Protein AF-A0AAW9KMX2-F1 (afdb_monomer)

pLDDT: mean 90.13, std 9.25, range [48.06, 98.69]

Nearest PDB structures (foldseek):
  3lxq-assembly2_B  TM=7.854E-01  e=9.586E-06  Vibrio parahaemolyticus
  4uop-assembly1_A  TM=7.687E-01  e=5.415E-04  Listeria monocytogenes EGD-e
  7lj2-assembly2_B  TM=6.376E-01  e=6.739E-03  Bacteroides uniformis
  8fkw-assembly1_NI  TM=2.593E-01  e=6.492E+00  Homo sapiens

Radius of gyration: 19.22 Å; Cα contacts (8 Å, |Δi|>4): 271; chains: 1; bounding box: 56×44×53 Å

Structure (mmCIF, N/CA/C/O backbone):
data_AF-A0AAW9KMX2-F1
#
_entry.id   AF-A0AAW9KMX2-F1
#
loop_
_atom_site.group_PDB
_atom_site.id
_atom_site.type_symbol
_atom_site.label_atom_id
_atom_site.label_alt_id
_atom_site.label_comp_id
_atom_site.label_asym_id
_atom_site.label_entity_id
_atom_site.label_seq_id
_atom_site.pdbx_PDB_ins_code
_atom_site.Cartn_x
_atom_site.Cartn_y
_atom_site.Cartn_z
_atom_site.occupancy
_atom_site.B_iso_or_equiv
_atom_site.auth_seq_id
_atom_site.auth_comp_id
_atom_site.auth_asym_id
_atom_site.auth_atom_id
_atom_site.pdbx_PDB_model_num
ATOM 1 N N . LYS A 1 1 ? -24.135 17.730 24.158 1.00 48.06 1 LYS A N 1
ATOM 2 C CA . LYS A 1 1 ? -24.745 16.386 24.281 1.00 48.06 1 LYS A CA 1
ATOM 3 C C . LYS A 1 1 ? -25.271 16.042 22.901 1.00 48.06 1 LYS A C 1
ATOM 5 O O . LYS A 1 1 ? -26.083 16.810 22.402 1.00 48.06 1 LYS A O 1
ATOM 10 N N . GLU A 1 2 ? -24.703 15.031 22.249 1.00 49.59 2 GLU A N 1
ATOM 11 C CA . GLU A 1 2 ? -25.128 14.609 20.910 1.00 49.59 2 GLU A CA 1
ATOM 12 C C . GLU A 1 2 ? -26.612 14.229 20.936 1.00 49.59 2 GLU A C 1
ATOM 14 O O . GLU A 1 2 ? -27.092 13.646 21.909 1.00 49.59 2 GLU A O 1
ATOM 19 N N . ASN A 1 3 ? -27.348 14.643 19.907 1.00 51.56 3 ASN A N 1
ATOM 20 C CA . ASN A 1 3 ? -28.755 14.309 19.742 1.00 51.56 3 ASN A CA 1
ATOM 21 C C . ASN A 1 3 ? -28.853 12.783 19.515 1.00 51.56 3 ASN A C 1
ATOM 23 O O . ASN A 1 3 ? -28.236 12.309 18.558 1.00 51.56 3 ASN A O 1
ATOM 27 N N . PRO A 1 4 ? -29.575 12.008 20.350 1.00 56.31 4 PRO A N 1
ATOM 28 C CA . PRO A 1 4 ? -29.559 10.542 20.295 1.00 56.31 4 PRO A CA 1
ATOM 29 C C . PRO A 1 4 ? -29.943 9.944 18.932 1.00 56.31 4 PRO A C 1
ATOM 31 O O . PRO A 1 4 ? -29.588 8.808 18.651 1.00 56.31 4 PRO A O 1
ATOM 34 N N . GLN A 1 5 ? -30.622 10.703 18.064 1.00 59.56 5 GLN A N 1
ATOM 35 C CA . GLN A 1 5 ? -30.987 10.264 16.713 1.00 59.56 5 GLN A CA 1
ATOM 36 C C . GLN A 1 5 ? -29.811 10.138 15.723 1.00 59.56 5 GLN A C 1
ATOM 38 O O . GLN A 1 5 ? -29.997 9.527 14.679 1.00 59.56 5 GLN A O 1
ATOM 43 N N . ASN A 1 6 ? -28.614 10.655 16.033 1.00 69.75 6 ASN A N 1
ATOM 44 C CA . ASN A 1 6 ? -27.443 10.607 15.140 1.00 69.75 6 ASN A CA 1
ATOM 45 C C . ASN A 1 6 ? -26.200 10.018 15.834 1.00 69.75 6 ASN A C 1
ATOM 47 O O . ASN A 1 6 ? -25.111 10.589 15.748 1.00 69.75 6 ASN A O 1
ATOM 51 N N . ASN A 1 7 ? -26.338 8.895 16.548 1.00 79.62 7 ASN A N 1
ATOM 52 C CA . ASN A 1 7 ? -25.171 8.187 17.080 1.00 79.62 7 ASN A CA 1
ATOM 53 C C . ASN A 1 7 ? -24.381 7.537 15.932 1.00 79.62 7 ASN A C 1
ATOM 55 O O . ASN A 1 7 ? -24.704 6.443 15.469 1.00 79.62 7 ASN A O 1
ATOM 59 N N . LEU A 1 8 ? -23.325 8.214 15.478 1.00 74.94 8 LEU A N 1
ATOM 60 C CA . LEU A 1 8 ? -22.495 7.758 14.363 1.00 74.94 8 LEU A CA 1
ATOM 61 C C . LEU A 1 8 ? -21.868 6.379 14.620 1.00 74.94 8 LEU A C 1
ATOM 63 O O . LEU A 1 8 ? -21.727 5.595 13.687 1.00 74.94 8 LEU A O 1
ATOM 67 N N . TYR A 1 9 ? -21.526 6.056 15.871 1.00 79.50 9 TYR A N 1
ATOM 68 C CA . TYR A 1 9 ? -20.960 4.748 16.206 1.00 79.50 9 TYR A CA 1
ATOM 69 C C . TYR A 1 9 ? -21.966 3.625 15.986 1.00 79.50 9 TYR A C 1
ATOM 71 O O . TYR A 1 9 ? -21.601 2.579 15.462 1.00 79.50 9 TYR A O 1
ATOM 79 N N . GLU A 1 10 ? -23.226 3.847 16.349 1.00 83.06 10 GLU A N 1
ATOM 80 C CA . GLU A 1 10 ? -24.302 2.880 16.130 1.00 83.06 10 GLU A CA 1
ATOM 81 C C . GLU A 1 10 ? -24.605 2.728 14.634 1.00 83.06 10 GLU A C 1
ATOM 83 O O . GLU A 1 10 ? -24.661 1.609 14.134 1.00 83.06 10 GLU A O 1
ATOM 88 N N . LEU A 1 11 ? -24.679 3.839 13.893 1.00 82.62 11 LEU A N 1
ATOM 89 C CA . LEU A 1 11 ? -24.926 3.832 12.443 1.00 82.62 11 LEU A CA 1
ATOM 90 C C . LEU A 1 11 ? -23.822 3.133 11.637 1.00 82.62 11 LEU A C 1
ATOM 92 O O . LEU A 1 11 ? -24.096 2.541 10.595 1.00 82.62 11 LEU A O 1
ATOM 96 N N . LEU A 1 12 ? -22.574 3.217 12.098 1.00 80.44 12 LEU A N 1
ATOM 97 C CA . LEU A 1 12 ? -21.423 2.583 11.453 1.00 80.44 12 LEU A CA 1
ATOM 98 C C . LEU A 1 12 ? -21.086 1.210 12.046 1.00 80.44 12 LEU A C 1
ATOM 100 O O . LEU A 1 12 ? -20.147 0.563 11.579 1.00 80.44 12 LEU A O 1
ATOM 104 N N . SER A 1 13 ? -21.828 0.748 13.056 1.00 85.12 13 SER A N 1
ATOM 105 C CA . SER A 1 13 ? -21.599 -0.561 13.659 1.00 85.12 13 SER A CA 1
ATOM 106 C C . SER A 1 13 ? -21.940 -1.667 12.670 1.00 85.12 13 SER A C 1
ATOM 108 O O . SER A 1 13 ? -23.012 -1.695 12.073 1.00 85.12 13 SER A O 1
ATOM 110 N N . GLN A 1 14 ? -21.011 -2.604 12.516 1.00 85.00 14 GLN A N 1
ATOM 111 C CA . GLN A 1 14 ? -21.169 -3.782 11.674 1.00 85.00 14 GLN A CA 1
ATOM 112 C C . GLN A 1 14 ? -20.807 -5.018 12.492 1.00 85.00 14 GLN A C 1
ATOM 114 O O . GLN A 1 14 ? -19.853 -4.994 13.271 1.00 85.00 14 GLN A O 1
ATOM 119 N N . THR A 1 15 ? -21.560 -6.102 12.312 1.00 85.69 15 THR A N 1
ATOM 120 C CA . THR A 1 15 ? -21.255 -7.401 12.926 1.00 85.69 15 THR A CA 1
ATOM 121 C C . THR A 1 15 ? -20.837 -8.373 11.837 1.00 85.69 15 THR A C 1
ATOM 123 O O . THR A 1 15 ? -21.516 -8.506 10.823 1.00 85.69 15 THR A O 1
ATOM 126 N N . SER A 1 16 ? -19.713 -9.052 12.051 1.00 83.25 16 SER A N 1
ATOM 127 C CA . SER A 1 16 ? -19.240 -10.126 11.181 1.00 83.25 16 SER A CA 1
ATOM 128 C C . SER A 1 16 ? -19.136 -11.421 11.977 1.00 83.25 16 SER A C 1
ATOM 130 O O . SER A 1 16 ? -18.758 -11.409 13.150 1.00 83.25 16 SER A O 1
ATOM 132 N N . HIS A 1 17 ? -19.468 -12.536 11.332 1.00 83.62 17 HIS A N 1
ATOM 133 C CA . HIS A 1 17 ? -19.384 -13.874 11.905 1.00 83.62 17 HIS A CA 1
ATOM 134 C C . HIS A 1 17 ? -18.395 -14.704 11.089 1.00 83.62 17 HIS A C 1
ATOM 136 O O . HIS A 1 17 ? -18.480 -14.748 9.863 1.00 83.62 17 HIS A O 1
ATOM 142 N N . ASN A 1 18 ? -17.469 -15.379 11.769 1.00 80.06 18 ASN A N 1
ATOM 143 C CA . ASN A 1 18 ? -16.548 -16.318 11.142 1.00 80.06 18 ASN A CA 1
ATOM 144 C C . ASN A 1 18 ? -16.696 -17.691 11.801 1.00 80.06 18 ASN A C 1
ATOM 146 O O . ASN A 1 18 ? -16.301 -17.873 12.949 1.00 80.06 18 ASN A O 1
ATOM 150 N N . ASN A 1 19 ? -17.244 -18.649 11.056 1.00 87.06 19 ASN A N 1
ATOM 151 C CA . ASN A 1 19 ? -17.391 -20.034 11.510 1.00 87.06 19 ASN A CA 1
ATOM 152 C C . ASN A 1 19 ? -16.154 -20.891 11.185 1.00 87.06 19 ASN A C 1
ATOM 154 O O . ASN A 1 19 ? -16.119 -22.074 11.516 1.00 87.06 19 ASN A O 1
ATOM 158 N N . SER A 1 20 ? -15.151 -20.321 10.509 1.00 87.38 20 SER A N 1
ATOM 159 C CA . SER A 1 20 ? -13.906 -21.012 10.190 1.00 87.38 20 SER A CA 1
ATOM 160 C C . SER A 1 20 ? -12.995 -21.089 11.412 1.00 87.38 20 SER A C 1
ATOM 162 O O . SER A 1 20 ? -12.781 -20.100 12.111 1.00 87.38 20 SER A O 1
ATOM 164 N N . LEU A 1 21 ? -12.390 -22.259 11.615 1.00 86.50 21 LEU A N 1
ATOM 165 C CA . LEU A 1 21 ? -11.313 -22.464 12.587 1.00 86.50 21 LEU A CA 1
ATOM 166 C C . LEU A 1 21 ? -9.940 -22.048 12.033 1.00 86.50 21 LEU A C 1
ATOM 168 O O . LEU A 1 21 ? -8.932 -22.147 12.731 1.00 86.50 21 LEU A O 1
ATOM 172 N N . GLN A 1 22 ? -9.877 -21.607 10.773 1.00 88.06 22 GLN A N 1
ATOM 173 C CA . GLN A 1 22 ? -8.627 -21.218 10.139 1.00 88.06 22 GLN A CA 1
ATOM 174 C C . GLN A 1 22 ? -8.073 -19.939 10.769 1.00 88.06 22 GLN A C 1
ATOM 176 O O . GLN A 1 22 ? -8.726 -18.895 10.812 1.00 88.06 22 GLN A O 1
ATOM 181 N N . THR A 1 23 ? -6.822 -20.009 11.213 1.00 87.75 23 THR A N 1
ATOM 182 C CA . THR A 1 23 ? -6.091 -18.852 11.725 1.00 87.75 23 THR A CA 1
ATOM 183 C C . THR A 1 23 ? -5.294 -18.200 10.604 1.00 87.75 23 THR A C 1
ATOM 185 O O . THR A 1 23 ? -4.434 -18.843 10.002 1.00 87.75 23 THR A O 1
ATOM 188 N N . ILE A 1 24 ? -5.530 -16.913 10.357 1.00 93.25 24 ILE A N 1
ATOM 189 C CA . ILE A 1 24 ? -4.706 -16.113 9.448 1.00 93.25 24 ILE A CA 1
ATOM 190 C C . ILE A 1 24 ? -3.566 -15.493 10.259 1.00 93.25 24 ILE A C 1
ATOM 192 O O . ILE A 1 24 ? -3.815 -14.757 11.215 1.00 93.25 24 ILE A O 1
ATOM 196 N N . GLN A 1 25 ? -2.323 -15.820 9.897 1.00 95.62 25 GLN A N 1
ATOM 197 C CA . GLN A 1 25 ? -1.135 -15.279 10.567 1.00 95.62 25 GLN A CA 1
ATOM 198 C C . GLN A 1 25 ? -0.750 -13.911 10.016 1.00 95.62 25 GLN A C 1
ATOM 200 O O . GLN A 1 25 ? -0.483 -12.987 10.777 1.00 95.62 25 GLN A O 1
ATOM 205 N N . HIS A 1 26 ? -0.793 -13.753 8.695 1.00 97.81 26 HIS A N 1
ATOM 206 C CA . HIS A 1 26 ? -0.404 -12.517 8.035 1.00 97.81 26 HIS A CA 1
ATOM 207 C C . HIS A 1 26 ? -1.524 -12.016 7.138 1.00 97.81 26 HIS A C 1
ATOM 209 O O . HIS A 1 26 ? -2.054 -12.760 6.313 1.00 97.81 26 HIS A O 1
ATOM 215 N N . VAL A 1 27 ? -1.851 -10.737 7.282 1.00 98.00 27 VAL A N 1
ATOM 216 C CA . VAL A 1 27 ? -2.703 -10.001 6.349 1.00 98.00 27 VAL A CA 1
ATOM 217 C C . VAL A 1 27 ? -1.853 -8.913 5.712 1.00 98.00 27 VAL A C 1
ATOM 219 O O . VAL A 1 27 ? -1.363 -8.026 6.409 1.00 98.00 27 VAL A O 1
ATOM 222 N N . PHE A 1 28 ? -1.698 -8.966 4.391 1.00 98.38 28 PHE A N 1
ATOM 223 C CA . PHE A 1 28 ? -1.064 -7.907 3.611 1.00 98.38 28 PHE A CA 1
ATOM 224 C C . PHE A 1 28 ? -2.141 -7.114 2.883 1.00 98.38 28 PHE A C 1
ATOM 226 O O . PHE A 1 28 ? -2.775 -7.612 1.956 1.00 98.38 28 PHE A O 1
ATOM 233 N N . TYR A 1 29 ? -2.352 -5.878 3.322 1.00 98.25 29 TYR A N 1
ATOM 234 C CA . TYR A 1 29 ? -3.284 -4.946 2.710 1.00 98.25 29 TYR A CA 1
ATOM 235 C C . TYR A 1 29 ? -2.507 -3.951 1.844 1.00 98.25 29 TYR A C 1
ATOM 237 O O . TYR A 1 29 ? -1.939 -2.979 2.346 1.00 98.25 29 TYR A O 1
ATOM 245 N N . ILE A 1 30 ? -2.422 -4.251 0.547 1.00 98.00 30 ILE A N 1
ATOM 246 C CA . ILE A 1 30 ? -1.580 -3.521 -0.405 1.00 98.00 30 ILE A CA 1
ATOM 247 C C . ILE A 1 30 ? -2.412 -2.445 -1.104 1.00 98.00 30 ILE A C 1
ATOM 249 O O . ILE A 1 30 ? -3.286 -2.742 -1.915 1.00 98.00 30 ILE A O 1
ATOM 253 N N . VAL A 1 31 ? -2.103 -1.187 -0.809 1.00 96.75 31 VAL A N 1
ATOM 254 C CA . VAL A 1 31 ? -2.650 -0.010 -1.479 1.00 96.75 31 VAL A CA 1
ATOM 255 C C . VAL A 1 31 ? -1.741 0.323 -2.657 1.00 96.75 31 VAL A C 1
ATOM 257 O O . VAL A 1 31 ? -0.606 0.770 -2.480 1.00 96.75 31 VAL A O 1
ATOM 260 N N . SER A 1 32 ? -2.231 0.061 -3.868 1.00 95.62 32 SER A N 1
ATOM 261 C CA . SER A 1 32 ? -1.455 0.258 -5.090 1.00 95.62 32 SER A CA 1
ATOM 262 C C . SER A 1 32 ? -1.616 1.679 -5.634 1.00 95.62 32 SER A C 1
ATOM 264 O O . SER A 1 32 ? -2.705 2.090 -6.034 1.00 95.62 32 SER A O 1
ATOM 266 N N . GLU A 1 33 ? -0.516 2.431 -5.641 1.00 95.25 33 GLU A N 1
ATOM 267 C CA . GLU A 1 33 ? -0.439 3.798 -6.157 1.00 95.25 33 GLU A CA 1
ATOM 268 C C . GLU A 1 33 ? -0.889 3.868 -7.619 1.00 95.25 33 GLU A C 1
ATOM 270 O O . GLU A 1 33 ? -0.343 3.184 -8.490 1.00 95.25 33 GLU A O 1
ATOM 275 N N . SER A 1 34 ? -1.874 4.728 -7.883 1.00 93.50 34 SER A N 1
ATOM 276 C CA . SER A 1 34 ? -2.379 5.030 -9.224 1.00 93.50 34 SER A CA 1
ATOM 277 C C . SER A 1 34 ? -2.746 3.795 -10.073 1.00 93.50 34 SER A C 1
ATOM 279 O O . SER A 1 34 ? -2.701 3.853 -11.303 1.00 93.50 34 SER A O 1
ATOM 281 N N . LEU A 1 35 ? -3.113 2.666 -9.448 1.00 93.56 35 LEU A N 1
ATOM 282 C CA . LEU A 1 35 ? -3.570 1.461 -10.145 1.00 93.56 35 LEU A CA 1
ATOM 283 C C . LEU A 1 35 ? -5.093 1.479 -10.298 1.00 93.56 35 LEU A C 1
ATOM 285 O O . LEU A 1 35 ? -5.845 1.319 -9.343 1.00 93.56 35 LEU A O 1
ATOM 289 N N . SER A 1 36 ? -5.547 1.626 -11.535 1.00 92.25 36 SER A N 1
ATOM 290 C CA . SER A 1 36 ? -6.964 1.577 -11.911 1.00 92.25 36 SER A CA 1
ATOM 291 C C . SER A 1 36 ? -7.280 0.357 -12.778 1.00 92.25 36 SER A C 1
ATOM 293 O O . SER A 1 36 ? -6.393 -0.182 -13.441 1.00 92.25 36 SER A O 1
ATOM 295 N N . SER A 1 37 ? -8.559 -0.014 -12.868 1.00 91.75 37 SER A N 1
ATOM 296 C CA . SER A 1 37 ? -9.036 -1.144 -13.682 1.00 91.75 37 SER A CA 1
ATOM 297 C C . SER A 1 37 ? -8.650 -1.061 -15.165 1.00 91.75 37 SER A C 1
ATOM 299 O O . SER A 1 37 ? -8.443 -2.093 -15.794 1.00 91.75 37 SER A O 1
ATOM 301 N N . TRP A 1 38 ? -8.471 0.139 -15.728 1.00 92.31 38 TRP A N 1
ATOM 302 C CA . TRP A 1 38 ? -8.052 0.293 -17.126 1.00 92.31 38 TRP A CA 1
ATOM 303 C C . TRP A 1 38 ? -6.647 -0.268 -17.412 1.00 92.31 38 TRP A C 1
ATOM 305 O O . TRP A 1 38 ? -6.371 -0.619 -18.555 1.00 92.31 38 TRP A O 1
ATOM 315 N N . HIS A 1 39 ? -5.777 -0.431 -16.405 1.00 92.94 39 HIS A N 1
ATOM 316 C CA . HIS A 1 39 ? -4.469 -1.087 -16.581 1.00 92.94 39 HIS A CA 1
ATOM 317 C C . HIS A 1 39 ? -4.595 -2.588 -16.917 1.00 92.94 39 HIS A C 1
ATOM 319 O O . HIS A 1 39 ? -3.619 -3.208 -17.334 1.00 92.94 39 HIS A O 1
ATOM 325 N N . PHE A 1 40 ? -5.785 -3.174 -16.737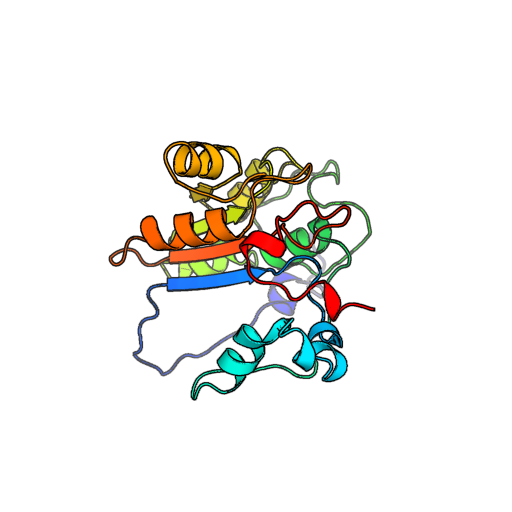 1.00 93.12 40 PHE A N 1
ATOM 326 C CA . PHE A 1 40 ? -6.113 -4.553 -17.112 1.00 93.12 40 PHE A CA 1
ATOM 327 C C . PHE A 1 40 ? -6.712 -4.666 -18.526 1.00 93.12 40 PHE A C 1
ATOM 329 O O . PHE A 1 40 ? -7.111 -5.757 -18.928 1.00 93.12 40 PHE A O 1
ATOM 336 N N . ASP A 1 41 ? -6.819 -3.561 -19.273 1.00 93.75 41 ASP A N 1
ATOM 337 C CA . ASP A 1 41 ? -7.300 -3.575 -20.658 1.00 93.75 41 ASP A CA 1
ATOM 338 C C . ASP A 1 41 ? -6.383 -4.448 -21.533 1.00 93.75 41 ASP A C 1
ATOM 340 O O . ASP A 1 41 ? -5.158 -4.303 -21.509 1.00 93.75 41 ASP A O 1
ATOM 344 N N . LYS A 1 42 ? -6.992 -5.323 -22.345 1.00 93.81 42 LYS A N 1
ATOM 345 C CA . LYS A 1 42 ? -6.307 -6.299 -23.209 1.00 93.81 42 LYS A CA 1
ATOM 346 C C . LYS A 1 42 ? -5.274 -5.668 -24.136 1.00 93.81 42 LYS A C 1
ATOM 348 O O . LYS A 1 42 ? -4.318 -6.328 -24.538 1.00 93.81 42 LYS A O 1
ATOM 353 N N . LYS A 1 43 ? -5.429 -4.386 -24.483 1.00 92.69 43 LYS A N 1
ATOM 354 C CA . LYS A 1 43 ? -4.432 -3.667 -25.294 1.00 92.69 43 LYS A CA 1
ATOM 355 C C . LYS A 1 43 ? -3.043 -3.615 -24.643 1.00 92.69 43 LYS A C 1
ATOM 357 O O . LYS A 1 43 ? -2.058 -3.458 -25.357 1.00 92.69 43 LYS A O 1
ATOM 362 N N . PHE A 1 44 ? -2.954 -3.769 -23.319 1.00 92.50 44 PHE A N 1
ATOM 363 C CA . PHE A 1 44 ? -1.691 -3.803 -22.578 1.00 92.50 44 PHE A CA 1
ATOM 364 C C . PHE A 1 44 ? -1.133 -5.217 -22.362 1.00 92.50 44 PHE A C 1
ATOM 366 O O . PHE A 1 44 ? -0.019 -5.354 -21.849 1.00 92.50 44 PHE A O 1
ATOM 373 N N . ASP A 1 45 ? -1.844 -6.272 -22.776 1.00 92.06 45 ASP A N 1
ATOM 374 C CA . ASP A 1 45 ? -1.386 -7.659 -22.604 1.00 92.06 45 ASP A CA 1
ATOM 375 C C . ASP A 1 45 ? -0.087 -7.918 -23.389 1.00 92.06 45 ASP A C 1
ATOM 377 O O . ASP A 1 45 ? 0.790 -8.649 -22.934 1.00 92.06 45 ASP A O 1
ATOM 381 N N . SER A 1 46 ? 0.087 -7.254 -24.539 1.00 89.88 46 SER A N 1
ATOM 382 C CA . SER A 1 46 ? 1.274 -7.372 -25.406 1.00 89.88 46 SER A CA 1
ATOM 383 C C . SER A 1 46 ? 2.581 -6.915 -24.743 1.00 89.88 46 SER A C 1
ATOM 385 O O . SER A 1 46 ? 3.665 -7.360 -25.143 1.00 89.88 46 SER A O 1
ATOM 387 N N . ILE A 1 47 ? 2.471 -6.044 -23.734 1.00 90.00 47 ILE A N 1
ATOM 388 C CA . ILE A 1 47 ? 3.579 -5.538 -22.915 1.00 90.00 47 ILE A CA 1
ATOM 389 C C . ILE A 1 47 ? 3.568 -6.119 -21.496 1.00 90.00 47 ILE A C 1
ATOM 391 O O . ILE A 1 47 ? 4.439 -5.786 -20.697 1.00 90.00 47 ILE A O 1
ATOM 395 N N . GLY A 1 48 ? 2.593 -6.978 -21.177 1.00 91.56 48 GLY A N 1
ATOM 396 C CA . GLY A 1 48 ? 2.486 -7.660 -19.891 1.00 91.56 48 GLY A CA 1
ATOM 397 C C . GLY A 1 48 ? 2.257 -6.735 -18.693 1.00 91.56 48 GLY A C 1
ATOM 398 O O . GLY A 1 48 ? 2.672 -7.086 -17.593 1.00 91.56 48 GLY A O 1
ATOM 399 N N . LEU A 1 49 ? 1.612 -5.574 -18.878 1.00 92.00 49 LEU A N 1
ATOM 400 C CA . LEU A 1 49 ? 1.527 -4.505 -17.865 1.00 92.00 49 LEU A CA 1
ATOM 401 C C . LEU A 1 49 ? 1.014 -4.978 -16.494 1.00 92.00 49 LEU A C 1
ATOM 403 O O . LEU A 1 49 ? 1.530 -4.558 -15.461 1.00 92.00 49 LEU A O 1
ATOM 407 N N . THR A 1 50 ? -0.003 -5.841 -16.483 1.00 94.69 50 THR A N 1
ATOM 408 C CA . THR A 1 50 ? -0.623 -6.388 -15.264 1.00 94.69 50 THR A CA 1
ATOM 409 C C . THR A 1 50 ? -0.651 -7.917 -15.259 1.00 94.69 50 THR A C 1
ATOM 411 O O . THR A 1 50 ? -1.426 -8.511 -14.513 1.00 94.69 50 THR A O 1
ATOM 414 N N . SER A 1 51 ? 0.207 -8.578 -16.048 1.00 94.50 51 SER A N 1
ATOM 415 C CA . SER A 1 51 ? 0.178 -10.039 -16.253 1.00 94.50 51 SER A CA 1
ATOM 416 C C . SER A 1 51 ? 0.225 -10.830 -14.941 1.00 94.50 51 SER A C 1
ATOM 418 O O . SER A 1 51 ? -0.591 -11.722 -14.727 1.00 94.50 51 SER A O 1
ATOM 420 N N . ALA A 1 52 ? 1.094 -10.437 -14.006 1.00 94.75 52 ALA A N 1
ATOM 421 C CA . ALA A 1 52 ? 1.187 -11.066 -12.689 1.00 94.75 52 ALA A CA 1
ATOM 422 C C . ALA A 1 52 ? -0.112 -10.938 -11.866 1.00 94.75 52 ALA A C 1
ATOM 424 O O . ALA A 1 52 ? -0.500 -11.878 -11.174 1.00 94.75 52 ALA A O 1
ATOM 425 N N . LEU A 1 53 ? -0.814 -9.801 -11.957 1.00 95.12 53 LEU A N 1
ATOM 426 C CA . LEU A 1 53 ? -2.103 -9.598 -11.285 1.00 95.12 53 LEU A CA 1
ATOM 427 C C . LEU A 1 53 ? -3.222 -10.369 -11.993 1.00 95.12 53 LEU A C 1
ATOM 429 O O . LEU A 1 53 ? -4.048 -10.987 -11.328 1.00 95.12 53 LEU A O 1
ATOM 433 N N . GLN A 1 54 ? -3.231 -10.392 -13.327 1.00 94.88 54 GLN A N 1
ATOM 434 C CA . GLN A 1 54 ? -4.160 -11.216 -14.105 1.00 94.88 54 GLN A CA 1
ATOM 435 C C . GLN A 1 54 ? -3.995 -12.707 -13.770 1.00 94.88 54 GLN A C 1
ATOM 437 O O . GLN A 1 54 ? -4.987 -13.424 -13.652 1.00 94.88 54 GLN A O 1
ATOM 442 N N . ASP A 1 55 ? -2.765 -13.183 -13.575 1.00 96.44 55 ASP A N 1
ATOM 443 C CA . ASP A 1 55 ? -2.486 -14.563 -13.169 1.00 96.44 55 ASP A CA 1
ATOM 444 C C . ASP A 1 55 ? -2.840 -14.839 -11.707 1.00 96.44 55 ASP A C 1
ATOM 446 O O . ASP A 1 55 ? -3.295 -15.941 -11.388 1.00 96.44 55 ASP A O 1
ATOM 450 N N . LEU A 1 56 ? -2.693 -13.848 -10.822 1.00 95.50 56 LEU A N 1
ATOM 451 C CA . LEU A 1 56 ? -3.174 -13.931 -9.444 1.00 95.50 56 LEU A CA 1
ATOM 452 C C . LEU A 1 56 ? -4.696 -14.110 -9.406 1.00 95.50 56 LEU A C 1
ATOM 454 O O . LEU A 1 56 ? -5.183 -14.980 -8.694 1.00 95.50 56 LEU A O 1
ATOM 458 N N . VAL A 1 57 ? -5.443 -13.350 -10.210 1.00 94.06 57 VAL A N 1
ATOM 459 C CA . VAL A 1 57 ? -6.915 -13.422 -10.275 1.00 94.06 57 VAL A CA 1
ATOM 460 C C . VAL A 1 57 ? -7.421 -14.792 -10.749 1.00 94.06 57 VAL A C 1
ATOM 462 O O . VAL A 1 57 ? -8.543 -15.169 -10.428 1.00 94.06 57 VAL A O 1
ATOM 465 N N . LYS A 1 58 ? -6.601 -15.575 -11.462 1.00 95.06 58 LYS A N 1
ATOM 466 C CA . LYS A 1 58 ? -6.945 -16.939 -11.910 1.00 95.06 58 LYS A CA 1
ATOM 467 C C . LYS A 1 58 ? -6.739 -18.015 -10.833 1.00 95.06 58 LYS A C 1
ATOM 469 O O . LYS A 1 58 ? -7.039 -19.180 -11.091 1.00 95.06 58 LYS A O 1
ATOM 474 N N . LYS A 1 59 ? -6.166 -17.687 -9.669 1.00 97.56 59 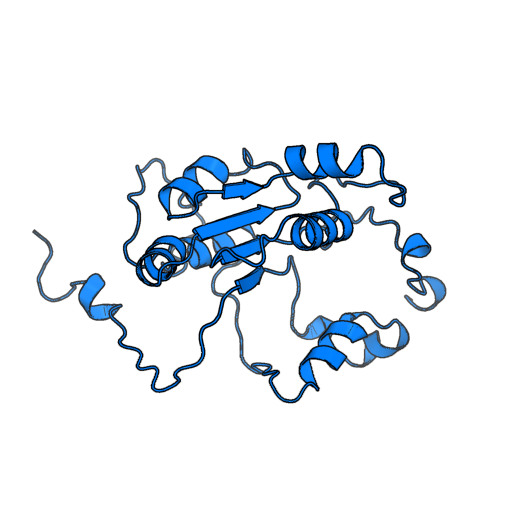LYS A N 1
ATOM 475 C CA . LYS A 1 59 ? -5.922 -18.665 -8.594 1.00 97.56 59 LYS A CA 1
ATOM 476 C C . LYS A 1 59 ? -7.236 -19.067 -7.916 1.00 97.56 59 LYS A C 1
ATOM 478 O O . LYS A 1 59 ? -8.139 -18.254 -7.789 1.00 97.56 59 LYS A O 1
ATOM 483 N N . GLU A 1 60 ? -7.305 -20.306 -7.426 1.00 95.94 60 GLU A N 1
ATOM 484 C CA . GLU A 1 60 ? -8.514 -20.910 -6.833 1.00 95.94 60 GLU A CA 1
ATOM 485 C C . GLU A 1 60 ? -9.159 -20.065 -5.721 1.00 95.94 60 GLU A C 1
ATOM 487 O O . GLU A 1 60 ? -10.380 -19.978 -5.634 1.00 95.94 60 GLU A O 1
ATOM 492 N N . HIS A 1 61 ? -8.342 -19.414 -4.890 1.00 92.94 61 HIS A N 1
ATOM 493 C CA . HIS A 1 61 ? -8.801 -18.592 -3.764 1.00 92.94 61 HIS A CA 1
ATOM 494 C C . HIS A 1 61 ? -8.721 -17.084 -4.037 1.00 92.94 61 HIS A C 1
ATOM 496 O O . HIS A 1 61 ? -8.770 -16.280 -3.105 1.00 92.94 61 HIS A O 1
ATOM 502 N N . ALA A 1 62 ? -8.540 -16.684 -5.297 1.00 95.69 62 ALA A N 1
ATOM 503 C CA . ALA A 1 62 ? -8.515 -15.282 -5.671 1.00 95.69 62 ALA A CA 1
ATOM 504 C C . ALA A 1 62 ? -9.917 -14.782 -6.017 1.00 95.69 62 ALA A C 1
ATOM 506 O O . ALA A 1 62 ? -10.699 -15.441 -6.700 1.00 95.69 62 ALA A O 1
ATOM 507 N N . HIS A 1 63 ? -10.205 -13.560 -5.580 1.00 93.25 63 HIS A N 1
ATOM 508 C CA . HIS A 1 63 ? -11.438 -12.864 -5.906 1.00 93.25 63 HIS A CA 1
ATOM 509 C C . HIS A 1 63 ? -11.106 -11.471 -6.426 1.00 93.25 63 HIS A C 1
ATOM 511 O O . HIS A 1 63 ? -10.389 -10.710 -5.778 1.00 93.25 63 HIS A O 1
ATOM 517 N N . MET A 1 64 ? -11.650 -11.135 -7.596 1.00 91.75 64 MET A N 1
ATOM 518 C CA . MET A 1 64 ? -11.586 -9.791 -8.161 1.00 91.75 64 MET A CA 1
ATOM 519 C C . MET A 1 64 ? -12.982 -9.184 -8.153 1.00 91.75 64 MET A C 1
ATOM 521 O O . MET A 1 64 ? -13.923 -9.755 -8.703 1.00 91.75 64 MET A O 1
ATOM 525 N N . LEU A 1 65 ? -13.111 -8.012 -7.541 1.00 92.00 65 LEU A N 1
ATOM 526 C CA . LEU A 1 65 ? -14.351 -7.249 -7.551 1.00 92.00 65 LEU A CA 1
ATOM 527 C C . LEU A 1 65 ? -14.408 -6.417 -8.835 1.00 92.00 65 LEU A C 1
ATOM 529 O O . LEU A 1 65 ? -13.534 -5.589 -9.076 1.00 92.00 65 LEU A O 1
ATOM 533 N N . SER A 1 66 ? -15.433 -6.634 -9.661 1.00 84.31 66 SER A N 1
ATOM 534 C CA . SER A 1 66 ? -15.619 -5.886 -10.914 1.00 84.31 66 SER A CA 1
ATOM 535 C C . SER A 1 66 ? -16.053 -4.437 -10.683 1.00 84.31 66 SER A C 1
ATOM 537 O O . SER A 1 66 ? -15.715 -3.558 -11.472 1.00 84.31 66 SER A O 1
ATOM 539 N N . ALA A 1 67 ? -16.786 -4.187 -9.597 1.00 89.50 67 ALA A N 1
ATOM 540 C CA . ALA A 1 67 ? -17.263 -2.873 -9.190 1.00 89.50 67 ALA A CA 1
ATOM 541 C C . ALA A 1 67 ? -16.596 -2.472 -7.869 1.00 89.50 67 ALA A C 1
ATOM 543 O O . ALA A 1 67 ? -17.118 -2.729 -6.785 1.00 89.50 67 ALA A O 1
ATOM 544 N N . PHE A 1 68 ? -15.421 -1.855 -7.976 1.00 91.25 68 PHE A N 1
ATOM 545 C CA . PHE A 1 68 ? -14.691 -1.279 -6.852 1.00 91.25 68 PHE A CA 1
ATOM 546 C C . PHE A 1 68 ? -14.313 0.159 -7.206 1.00 91.25 68 PHE A C 1
ATOM 548 O O . PHE A 1 68 ? -13.596 0.393 -8.178 1.00 91.25 68 PHE A O 1
ATOM 555 N N . ILE A 1 69 ? -14.852 1.117 -6.456 1.00 91.38 69 ILE A N 1
ATOM 556 C CA . ILE A 1 69 ? -14.680 2.550 -6.708 1.00 91.38 69 ILE A CA 1
ATOM 557 C C . ILE A 1 69 ? -13.830 3.124 -5.581 1.00 91.38 69 ILE A C 1
ATOM 559 O O . ILE A 1 69 ? -13.994 2.751 -4.419 1.00 91.38 69 ILE A O 1
ATOM 563 N N . GLU A 1 70 ? -12.914 4.023 -5.930 1.00 91.56 70 GLU A N 1
ATOM 564 C CA . GLU A 1 70 ? -12.108 4.727 -4.942 1.00 91.56 70 GLU A CA 1
ATOM 565 C C . GLU A 1 70 ? -12.992 5.525 -3.976 1.00 91.56 70 G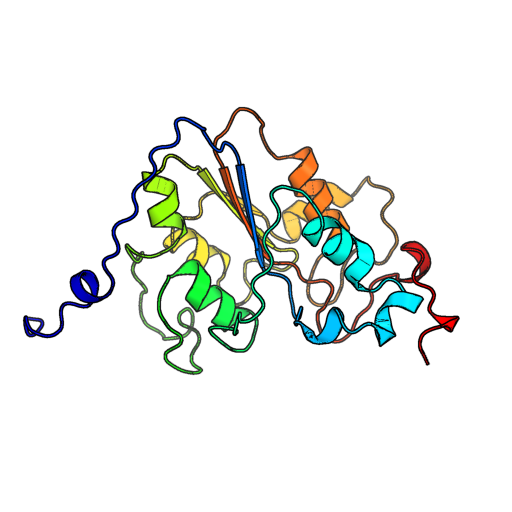LU A C 1
ATOM 567 O O . GLU A 1 70 ? -13.936 6.209 -4.369 1.00 91.56 70 GLU A O 1
ATOM 572 N N . SER A 1 71 ? -12.681 5.439 -2.686 1.00 88.56 71 SER A N 1
ATOM 573 C CA . SER A 1 71 ? -13.417 6.156 -1.645 1.00 88.56 71 SER A CA 1
ATOM 574 C C . SER A 1 71 ? -12.986 7.616 -1.509 1.00 88.56 71 SER A C 1
ATOM 576 O O . SER A 1 71 ? -13.707 8.410 -0.909 1.00 88.56 71 SER A O 1
ATOM 578 N N . ALA A 1 72 ? -11.803 7.969 -2.022 1.00 92.06 72 ALA A N 1
ATOM 579 C CA . ALA A 1 72 ? -11.271 9.323 -2.016 1.00 92.06 72 ALA A CA 1
ATOM 580 C C . ALA A 1 72 ? -10.218 9.512 -3.122 1.00 92.06 72 ALA A C 1
ATOM 582 O O . ALA A 1 72 ? -9.437 8.588 -3.372 1.00 92.06 72 ALA A O 1
ATOM 583 N N . PRO A 1 73 ? -10.124 10.712 -3.723 1.00 90.56 73 PRO A N 1
ATOM 584 C CA . PRO A 1 73 ? -9.112 11.008 -4.730 1.00 90.56 73 PRO A CA 1
ATOM 585 C C . PRO A 1 73 ? -7.750 11.287 -4.082 1.00 90.56 73 PRO A C 1
ATOM 587 O O . PRO A 1 73 ? -7.679 11.896 -3.019 1.00 90.56 73 PRO A O 1
ATOM 590 N N . ARG A 1 74 ? -6.649 10.987 -4.782 1.00 89.19 74 ARG A N 1
ATOM 591 C CA . ARG A 1 74 ? -5.253 11.208 -4.334 1.00 89.19 74 ARG A CA 1
ATOM 592 C C . ARG A 1 74 ? -4.834 10.322 -3.154 1.00 89.19 74 ARG A C 1
ATOM 594 O O . ARG A 1 74 ? -5.599 10.025 -2.239 1.00 89.19 74 ARG A O 1
ATOM 601 N N . THR A 1 75 ? -3.544 10.003 -3.114 1.00 90.25 75 THR A N 1
ATOM 602 C CA . THR A 1 75 ? -2.933 9.109 -2.121 1.00 90.25 75 THR A CA 1
ATOM 603 C C . THR A 1 75 ? -3.246 9.498 -0.678 1.00 90.25 75 THR A C 1
ATOM 605 O O . THR A 1 75 ? -3.696 8.664 0.098 1.00 90.25 75 THR A O 1
ATOM 608 N N . VAL A 1 76 ? -3.065 10.775 -0.311 1.00 89.94 76 VAL A N 1
ATOM 609 C CA . VAL A 1 76 ? -3.263 11.225 1.081 1.00 89.94 76 VAL A CA 1
ATOM 610 C C . VAL A 1 76 ? -4.703 11.019 1.540 1.00 89.94 76 VAL A C 1
ATOM 612 O O . VAL A 1 76 ? -4.918 10.564 2.655 1.00 89.94 76 VAL A O 1
ATOM 615 N N . LYS A 1 77 ? -5.692 11.321 0.692 1.00 90.56 77 LYS A N 1
ATOM 616 C CA . LYS A 1 77 ? -7.104 11.189 1.076 1.00 90.56 77 LYS A CA 1
ATOM 617 C C . LYS A 1 77 ? -7.531 9.737 1.130 1.00 90.56 77 LYS A C 1
ATOM 619 O O . LYS A 1 77 ? -8.275 9.345 2.021 1.00 90.56 77 LYS A O 1
ATOM 624 N N . SER A 1 78 ? -7.042 8.946 0.180 1.00 92.25 78 SER A N 1
ATOM 625 C CA . SER A 1 78 ? -7.281 7.511 0.160 1.00 92.25 78 SER A CA 1
ATOM 626 C C . SER A 1 78 ? -6.727 6.861 1.431 1.00 92.25 78 SER A C 1
ATOM 628 O O . SER A 1 78 ? -7.429 6.095 2.085 1.00 92.25 78 SER A O 1
ATOM 630 N N . LEU A 1 79 ? -5.522 7.251 1.859 1.00 93.19 79 LEU A N 1
ATOM 631 C CA . LEU A 1 79 ? -4.952 6.822 3.136 1.00 93.19 79 LEU A CA 1
ATOM 632 C C . LEU A 1 79 ? -5.735 7.356 4.343 1.00 93.19 79 LEU A C 1
ATOM 634 O O . LEU A 1 79 ? -5.966 6.584 5.267 1.00 93.19 79 LEU A O 1
ATOM 638 N N . ASP A 1 80 ? -6.186 8.616 4.342 1.00 91.56 80 ASP A N 1
ATOM 639 C CA . ASP A 1 80 ? -7.040 9.166 5.408 1.00 91.56 80 ASP A CA 1
ATOM 640 C C . ASP A 1 80 ? -8.276 8.274 5.622 1.00 91.56 80 ASP A C 1
ATOM 642 O O . ASP A 1 80 ? -8.530 7.838 6.748 1.00 91.56 80 ASP A O 1
ATOM 646 N N . VAL A 1 81 ? -8.995 7.932 4.547 1.00 92.31 81 VAL A N 1
ATOM 647 C CA . VAL A 1 81 ? -10.182 7.062 4.603 1.00 92.31 81 VAL A CA 1
ATOM 648 C C . VAL A 1 81 ? -9.826 5.646 5.051 1.00 92.31 81 VAL A C 1
ATOM 650 O O . VAL A 1 81 ? -10.441 5.118 5.972 1.00 92.31 81 VAL A O 1
ATOM 653 N N . GLN A 1 82 ? -8.815 5.025 4.447 1.00 94.56 82 GLN A N 1
ATOM 654 C CA . GLN A 1 82 ? -8.480 3.623 4.716 1.00 94.56 82 GLN A CA 1
ATOM 655 C C . GLN A 1 82 ? -7.884 3.400 6.113 1.00 94.56 82 GLN A C 1
ATOM 657 O O . GLN A 1 82 ? -8.121 2.365 6.733 1.00 94.56 82 GLN A O 1
ATOM 662 N N . ILE A 1 83 ? -7.118 4.363 6.630 1.00 95.00 83 ILE A N 1
ATOM 663 C CA . ILE A 1 83 ? -6.519 4.282 7.966 1.00 95.00 83 ILE A CA 1
ATOM 664 C C . ILE A 1 83 ? -7.577 4.546 9.037 1.00 95.00 83 ILE A C 1
ATOM 666 O O . ILE A 1 83 ? -7.613 3.834 10.041 1.00 95.00 83 ILE A O 1
ATOM 670 N N . THR A 1 84 ? -8.419 5.567 8.852 1.00 92.19 84 THR A N 1
ATOM 671 C CA . THR A 1 84 ? -9.383 5.986 9.885 1.00 92.19 84 THR A CA 1
ATOM 672 C C . THR A 1 84 ? -10.698 5.229 9.830 1.00 92.19 84 THR A C 1
ATOM 674 O O . THR A 1 84 ? -11.381 5.185 10.846 1.00 92.19 84 THR A O 1
ATOM 677 N N . GLY A 1 85 ? -11.056 4.665 8.675 1.00 90.56 85 GLY A N 1
ATOM 678 C CA . GLY A 1 85 ? -12.380 4.119 8.382 1.00 90.56 85 GLY A CA 1
ATOM 679 C C . GLY A 1 85 ? -13.438 5.186 8.070 1.00 90.56 85 GLY A C 1
ATOM 680 O O . GLY A 1 85 ? -14.561 4.833 7.721 1.00 90.56 85 GLY A O 1
ATOM 681 N N . LEU A 1 86 ? -13.123 6.480 8.190 1.00 87.62 86 LEU A N 1
ATOM 682 C CA . LEU A 1 86 ? -14.087 7.554 7.953 1.00 87.62 86 LEU A CA 1
ATOM 683 C C . LEU A 1 86 ? -14.332 7.755 6.454 1.00 87.62 86 LEU A C 1
ATOM 685 O O . LEU A 1 86 ? -13.385 7.671 5.674 1.00 87.62 86 LEU A O 1
ATOM 689 N N . PRO A 1 87 ? -15.567 8.083 6.033 1.00 87.38 87 PRO A N 1
ATOM 690 C CA . PRO A 1 87 ? -15.823 8.457 4.648 1.00 87.38 87 PRO A CA 1
ATOM 691 C C . PRO A 1 87 ? -15.026 9.710 4.265 1.00 87.38 87 PRO A C 1
ATOM 693 O O . PRO A 1 87 ? -14.670 10.532 5.113 1.00 87.38 87 PRO A O 1
ATOM 696 N N . TYR A 1 88 ? -14.773 9.885 2.970 1.00 88.94 88 TYR A N 1
ATOM 697 C CA . TYR A 1 88 ? -14.202 11.126 2.458 1.00 88.94 88 TYR A CA 1
ATOM 698 C C . TYR A 1 88 ? -15.201 12.277 2.645 1.00 88.94 88 TYR A C 1
ATOM 700 O O . TYR A 1 88 ? -16.298 12.240 2.095 1.00 88.94 88 TYR A O 1
ATOM 708 N N . ILE A 1 89 ? -14.832 13.286 3.442 1.00 77.88 89 ILE A N 1
ATOM 709 C CA . ILE A 1 89 ? -15.730 14.402 3.789 1.00 77.88 89 ILE A CA 1
ATOM 710 C C . ILE A 1 89 ? -15.443 15.641 2.936 1.00 77.88 89 ILE A C 1
ATOM 712 O O . ILE A 1 89 ? -16.372 16.279 2.447 1.00 77.88 89 ILE A O 1
ATOM 716 N N . ASN A 1 90 ? -14.174 16.032 2.788 1.00 76.31 90 ASN A N 1
ATOM 717 C CA . ASN A 1 90 ? -13.783 17.217 2.025 1.00 76.31 90 ASN A CA 1
ATOM 718 C C . ASN A 1 90 ? -12.297 17.187 1.635 1.00 76.31 90 ASN A C 1
ATOM 720 O O . ASN A 1 90 ? -11.527 16.332 2.075 1.00 76.31 90 ASN A O 1
ATOM 724 N N . ASP A 1 91 ? -11.883 18.177 0.844 1.00 76.94 91 ASP A N 1
ATOM 725 C CA . ASP A 1 91 ? -10.523 18.257 0.314 1.00 76.94 91 ASP A CA 1
ATOM 726 C C . ASP A 1 91 ? -9.481 18.800 1.319 1.00 76.94 91 ASP A C 1
ATOM 728 O O . ASP A 1 91 ? -8.312 18.985 0.978 1.00 76.94 91 ASP A O 1
ATOM 732 N N . ASN A 1 92 ? -9.813 18.945 2.608 1.00 75.81 92 ASN A N 1
ATOM 733 C CA . ASN A 1 92 ? -8.821 19.208 3.660 1.00 75.81 92 ASN A CA 1
ATOM 734 C C . ASN A 1 92 ? -8.234 17.889 4.172 1.00 75.81 92 ASN A C 1
ATOM 736 O O . ASN A 1 92 ? -8.957 16.926 4.405 1.00 75.81 92 ASN A O 1
ATOM 740 N N . ASN A 1 93 ? -6.902 17.780 4.272 1.00 71.88 93 ASN A N 1
ATOM 741 C CA . ASN A 1 93 ? -6.292 16.561 4.828 1.00 71.88 93 ASN A CA 1
ATOM 742 C C . ASN A 1 93 ? -6.640 16.505 6.313 1.00 71.88 93 ASN A C 1
ATOM 744 O O . ASN A 1 93 ? -6.455 17.514 7.003 1.00 71.88 93 ASN A O 1
ATOM 748 N N . LEU A 1 94 ? -7.071 15.352 6.826 1.00 75.81 94 LEU A N 1
ATOM 749 C CA . LEU A 1 94 ? -7.454 15.232 8.238 1.00 75.81 94 LEU A CA 1
ATOM 750 C C . LEU A 1 94 ? -6.296 15.668 9.147 1.00 75.81 94 LEU A C 1
ATOM 752 O O . LEU A 1 94 ? -6.478 16.462 10.070 1.00 75.81 94 LEU A O 1
ATOM 756 N N . VAL A 1 95 ? -5.079 15.241 8.811 1.00 73.62 95 VAL A N 1
ATOM 757 C CA . VAL A 1 95 ? -3.811 15.594 9.479 1.00 73.62 95 VAL A CA 1
ATOM 758 C C . VAL A 1 95 ? -3.448 17.088 9.452 1.00 73.62 95 VAL A C 1
ATOM 760 O O . VAL A 1 95 ? -2.639 17.551 10.266 1.00 73.62 95 VAL A O 1
ATOM 763 N N . ASN A 1 96 ? -4.038 17.850 8.527 1.00 74.31 96 ASN A N 1
ATOM 764 C CA . ASN A 1 96 ? -3.819 19.288 8.354 1.00 74.31 96 ASN A CA 1
ATOM 765 C C . ASN A 1 96 ? -5.058 20.120 8.719 1.00 74.31 96 ASN A C 1
ATOM 767 O O . ASN A 1 96 ? -5.048 21.328 8.518 1.00 74.31 96 ASN A O 1
ATOM 771 N N . SER A 1 97 ? -6.094 19.505 9.298 1.00 73.62 97 SER A N 1
ATOM 772 C CA . SER A 1 97 ? -7.329 20.189 9.711 1.00 73.62 97 SER A CA 1
ATOM 773 C C . SER A 1 97 ? -7.144 21.187 10.864 1.00 73.62 97 SER A C 1
ATOM 775 O O . SER A 1 97 ? -8.071 21.917 11.194 1.00 73.62 97 SER A O 1
ATOM 777 N N . GLY A 1 98 ? -5.971 21.208 11.510 1.00 72.06 98 GLY A N 1
ATOM 778 C CA . GLY A 1 98 ? -5.718 22.015 12.709 1.00 72.06 98 GLY A CA 1
ATOM 779 C C . GLY A 1 98 ? -6.367 21.455 13.980 1.00 72.06 98 GLY A C 1
ATOM 780 O O . GLY A 1 98 ? -6.181 22.018 15.056 1.00 72.06 98 GLY A O 1
ATOM 781 N N . VAL A 1 99 ? -7.086 20.332 13.880 1.00 74.81 99 VAL A N 1
ATOM 782 C CA . VAL A 1 99 ? -7.758 19.672 15.002 1.00 74.81 99 VAL A CA 1
ATOM 783 C C . VAL A 1 99 ? -6.926 18.489 15.491 1.00 74.81 99 VAL A C 1
ATOM 785 O O . VAL A 1 99 ? -6.313 17.759 14.708 1.00 74.81 99 VAL A O 1
ATOM 788 N N . ILE A 1 100 ? -6.912 18.276 16.808 1.00 78.69 100 ILE A N 1
ATOM 789 C CA . ILE A 1 100 ? -6.326 17.073 17.400 1.00 78.69 100 ILE A CA 1
ATOM 790 C C . ILE A 1 100 ? -7.238 15.891 17.074 1.00 78.69 100 ILE A C 1
ATOM 792 O O . ILE A 1 100 ? -8.317 15.751 17.646 1.00 78.69 100 ILE A O 1
ATOM 796 N N . LEU A 1 101 ? -6.791 15.027 16.166 1.00 84.50 101 LEU A N 1
ATOM 797 C CA . LEU A 1 101 ? -7.523 13.812 15.828 1.00 84.50 101 LEU A CA 1
ATOM 798 C C . LEU A 1 101 ? -7.369 12.768 16.948 1.00 84.50 101 LEU A C 1
ATOM 800 O O . LEU A 1 101 ? -6.234 12.419 17.315 1.00 84.50 101 LEU A O 1
ATOM 804 N N . PRO A 1 102 ? -8.476 12.234 17.496 1.00 89.56 102 PRO A N 1
ATOM 805 C CA . PRO A 1 102 ? -8.410 11.080 18.377 1.00 89.56 102 PRO A CA 1
ATOM 806 C C . PRO A 1 102 ? -8.006 9.829 17.586 1.00 89.56 102 PRO A C 1
ATOM 808 O O . PRO A 1 102 ? -7.938 9.828 16.357 1.00 89.56 102 PRO A O 1
ATOM 811 N N . SER A 1 103 ? -7.729 8.745 18.308 1.00 92.31 103 SER A N 1
ATOM 812 C CA . SER A 1 103 ? -7.711 7.422 17.684 1.00 92.31 103 SER A CA 1
ATOM 813 C C . SER A 1 103 ? -9.159 7.006 17.436 1.00 92.31 103 SER A C 1
ATOM 815 O O . SER A 1 103 ? -9.955 7.042 18.376 1.00 92.31 103 SER A O 1
ATOM 817 N N . PHE A 1 104 ? -9.520 6.662 16.203 1.00 91.19 104 PHE A N 1
ATOM 818 C CA . PHE A 1 104 ? -10.901 6.310 15.875 1.00 91.19 104 PHE A CA 1
ATOM 819 C C . PHE A 1 104 ? -11.159 4.826 16.161 1.00 91.19 104 PHE A C 1
ATOM 821 O O . PHE A 1 104 ? -10.374 3.990 15.718 1.00 91.19 104 PHE A O 1
ATOM 828 N N . PRO A 1 105 ? -12.254 4.448 16.846 1.00 90.25 105 PRO A N 1
ATOM 829 C CA . PRO A 1 105 ? -12.580 3.037 17.094 1.00 90.25 105 PRO A CA 1
ATOM 830 C C . PRO A 1 105 ? -12.671 2.190 15.817 1.00 90.25 105 PRO A C 1
ATOM 832 O O . PRO A 1 105 ? -12.303 1.022 15.822 1.00 90.25 105 PRO A O 1
ATOM 835 N N . MET A 1 106 ? -13.110 2.810 14.720 1.00 90.44 106 MET A N 1
ATOM 836 C CA . MET A 1 106 ? -13.247 2.201 13.395 1.00 90.44 106 MET A CA 1
ATOM 837 C C . MET A 1 106 ? -11.962 2.224 12.548 1.00 90.44 106 MET A C 1
ATOM 839 O O . MET A 1 106 ? -11.963 1.716 11.429 1.00 90.44 106 MET A O 1
ATOM 843 N N . ALA A 1 107 ? -10.865 2.795 13.061 1.00 94.75 107 ALA A N 1
ATOM 844 C CA . ALA A 1 107 ? -9.579 2.738 12.379 1.00 94.75 107 ALA A CA 1
ATOM 845 C C . ALA A 1 107 ? -9.155 1.279 12.213 1.00 94.75 107 ALA A C 1
ATOM 847 O O . ALA A 1 107 ? -9.181 0.510 13.180 1.00 94.75 107 ALA A O 1
ATOM 848 N N . ILE A 1 108 ? -8.717 0.901 11.010 1.00 96.19 108 ILE A N 1
ATOM 849 C CA . ILE A 1 108 ? -8.412 -0.502 10.707 1.00 96.19 108 ILE A CA 1
ATOM 850 C C . ILE A 1 108 ? -7.353 -1.067 11.656 1.00 96.19 108 ILE A C 1
ATOM 852 O O . ILE A 1 108 ? -7.488 -2.197 12.109 1.00 96.19 108 ILE A O 1
ATOM 856 N N . GLY A 1 109 ? -6.369 -0.253 12.055 1.00 97.19 109 GLY A N 1
ATOM 857 C CA . GLY A 1 109 ? -5.369 -0.646 13.044 1.00 97.19 109 GLY A CA 1
ATOM 858 C C . GLY A 1 109 ? -5.974 -0.954 14.418 1.00 97.19 109 GLY A C 1
ATOM 859 O O . GLY A 1 109 ? -5.579 -1.913 15.077 1.00 97.19 109 GLY A O 1
ATOM 860 N N . ASN A 1 110 ? -6.971 -0.195 14.869 1.00 96.00 110 ASN A N 1
ATOM 861 C CA . ASN A 1 110 ? -7.641 -0.496 16.133 1.00 96.00 110 ASN A CA 1
ATOM 862 C C . ASN A 1 110 ? -8.468 -1.781 16.036 1.00 96.00 110 ASN A C 1
ATOM 864 O O . ASN A 1 110 ? -8.391 -2.608 16.943 1.00 96.00 110 ASN A O 1
ATOM 868 N N . ILE A 1 111 ? -9.173 -1.991 14.922 1.00 94.69 111 ILE A N 1
ATOM 869 C CA . ILE A 1 111 ? -9.952 -3.210 14.670 1.00 94.69 111 ILE A CA 1
ATOM 870 C C . ILE A 1 111 ? -9.038 -4.441 14.624 1.00 94.69 111 ILE A C 1
ATOM 872 O O . ILE A 1 111 ? -9.271 -5.422 15.320 1.00 94.69 111 ILE A O 1
ATOM 876 N N . THR A 1 112 ? -7.955 -4.418 13.851 1.00 96.19 112 THR A N 1
ATOM 877 C CA . THR A 1 112 ? -7.062 -5.583 13.723 1.00 96.19 112 THR A CA 1
ATOM 878 C C . THR A 1 112 ? -6.302 -5.866 15.016 1.00 96.19 112 THR A C 1
ATOM 880 O O . THR A 1 112 ? -6.019 -7.025 15.327 1.00 96.19 112 THR A O 1
ATOM 883 N N . LYS A 1 113 ? -6.033 -4.840 15.830 1.00 95.94 113 LYS A N 1
ATOM 884 C CA . LYS A 1 113 ? -5.430 -5.015 17.155 1.00 95.94 113 LYS A 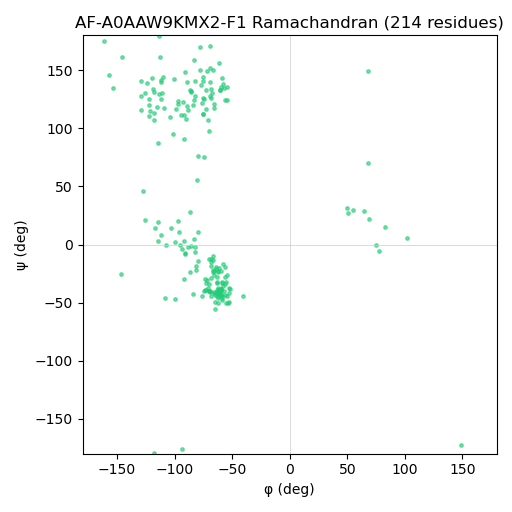CA 1
ATOM 885 C C . LYS A 1 113 ? -6.328 -5.824 18.094 1.00 95.94 113 LYS A C 1
ATOM 887 O O . LYS A 1 113 ? -5.807 -6.670 18.817 1.00 95.94 113 LYS A O 1
ATOM 892 N N . THR A 1 114 ? -7.652 -5.627 18.079 1.00 93.00 114 THR A N 1
ATOM 893 C CA . THR A 1 114 ? -8.568 -6.445 18.906 1.00 93.00 114 THR A CA 1
ATOM 894 C C . THR A 1 114 ? -8.607 -7.907 18.456 1.00 93.00 114 THR A C 1
ATOM 896 O O . THR A 1 114 ? -8.850 -8.792 19.270 1.00 93.00 114 THR A O 1
ATOM 899 N N . LEU A 1 115 ? -8.272 -8.176 17.191 1.00 92.81 115 LEU A N 1
ATOM 900 C CA . LEU A 1 115 ? -8.115 -9.521 16.628 1.00 92.81 115 LEU A CA 1
ATOM 901 C C . LEU A 1 115 ? -6.727 -10.144 16.899 1.00 92.81 115 LEU A C 1
ATOM 903 O O . LEU A 1 115 ? -6.425 -11.233 16.394 1.00 92.81 115 LEU A O 1
ATOM 907 N N . GLY A 1 116 ? -5.876 -9.469 17.679 1.00 94.81 116 GLY A N 1
ATOM 908 C CA . GLY A 1 116 ? -4.557 -9.950 18.094 1.00 94.81 116 GLY A CA 1
ATOM 909 C C . GLY A 1 116 ? -3.439 -9.736 17.072 1.00 94.81 116 GLY A C 1
ATOM 910 O O . GLY A 1 116 ? -2.393 -10.366 17.197 1.00 94.81 116 GLY A O 1
ATOM 911 N N . TYR A 1 117 ? -3.638 -8.887 16.058 1.00 97.44 117 TYR A N 1
ATOM 912 C CA . TYR A 1 117 ? -2.579 -8.551 15.108 1.00 97.44 117 TYR A CA 1
ATOM 913 C C . TYR A 1 117 ? -1.652 -7.464 15.656 1.00 97.44 117 TYR A C 1
ATOM 915 O O . TYR A 1 117 ? -2.093 -6.462 16.228 1.00 97.44 117 TYR A O 1
ATOM 923 N N . LYS A 1 118 ? -0.354 -7.610 15.390 1.00 97.56 118 LYS A N 1
ATOM 924 C CA . LYS A 1 118 ? 0.579 -6.487 15.389 1.00 97.56 118 LYS A CA 1
ATOM 925 C C . LYS A 1 118 ? 0.491 -5.761 14.058 1.00 97.56 118 LYS A C 1
ATOM 927 O O . LYS A 1 118 ? 0.617 -6.361 12.993 1.00 97.56 118 LYS A O 1
ATOM 932 N N . ASN A 1 119 ? 0.295 -4.454 14.137 1.00 98.38 119 ASN A N 1
ATOM 933 C CA . ASN A 1 119 ? 0.060 -3.643 12.957 1.00 98.38 119 ASN A CA 1
ATOM 934 C C . ASN A 1 119 ? 1.340 -2.973 12.472 1.00 98.38 119 ASN A C 1
ATOM 936 O O . ASN A 1 119 ? 1.956 -2.188 13.209 1.00 98.38 119 ASN A O 1
ATOM 940 N N . ASN A 1 120 ? 1.657 -3.233 11.210 1.00 98.38 120 ASN A N 1
ATOM 941 C CA . ASN A 1 120 ? 2.779 -2.671 10.485 1.00 98.38 120 ASN A CA 1
ATOM 942 C C . ASN A 1 120 ? 2.263 -1.735 9.386 1.00 98.38 120 ASN A C 1
ATOM 944 O O . ASN A 1 120 ? 1.254 -2.017 8.735 1.00 98.38 120 ASN A O 1
ATOM 948 N N . PHE A 1 121 ? 2.963 -0.629 9.169 1.00 98.50 121 PHE A N 1
ATOM 949 C CA . PHE A 1 121 ? 2.741 0.251 8.028 1.00 98.50 121 PHE A CA 1
ATOM 950 C C . PHE A 1 121 ? 4.038 0.367 7.237 1.00 98.50 121 PHE A C 1
ATOM 952 O O . PHE A 1 121 ? 5.068 0.734 7.808 1.00 98.50 121 PHE A O 1
ATOM 959 N N . TYR A 1 122 ? 3.986 0.076 5.942 1.00 98.56 122 TYR A N 1
ATOM 960 C CA . TYR A 1 122 ? 5.136 0.158 5.051 1.00 98.56 122 TYR A CA 1
ATOM 961 C C . TYR A 1 122 ? 4.890 1.166 3.931 1.00 98.56 122 TYR A C 1
ATOM 963 O O . TYR A 1 122 ? 3.836 1.143 3.293 1.00 98.56 122 TYR A O 1
ATOM 971 N N . TYR A 1 123 ? 5.871 2.028 3.669 1.00 98.12 123 TYR A N 1
ATOM 972 C CA . TYR A 1 123 ? 5.813 3.010 2.590 1.00 98.12 123 TYR A CA 1
ATOM 973 C C . TYR A 1 123 ? 7.212 3.386 2.093 1.00 98.12 123 TYR A C 1
ATOM 975 O O . TYR A 1 123 ? 8.107 3.673 2.885 1.00 98.12 123 TYR A O 1
ATOM 983 N N . GLY A 1 124 ? 7.396 3.430 0.772 1.00 96.88 124 GLY A N 1
ATOM 984 C CA . GLY A 1 124 ? 8.675 3.789 0.147 1.00 96.88 124 GLY A CA 1
ATOM 985 C C . GLY A 1 124 ? 9.095 5.251 0.329 1.00 96.88 124 GLY A C 1
ATOM 986 O O . GLY A 1 124 ? 10.267 5.578 0.148 1.00 96.88 124 GLY A O 1
ATOM 987 N N . GLY A 1 125 ? 8.157 6.134 0.684 1.00 95.62 125 GLY A N 1
ATOM 988 C CA . GLY A 1 125 ? 8.401 7.563 0.876 1.00 95.62 125 GLY A CA 1
ATOM 989 C C . GLY A 1 125 ? 8.707 7.958 2.323 1.00 95.62 125 GLY A C 1
ATOM 990 O O . GLY A 1 125 ? 8.825 7.130 3.228 1.00 95.62 125 GLY A O 1
ATOM 991 N N . SER A 1 126 ? 8.851 9.265 2.542 1.00 93.56 126 SER A N 1
ATOM 992 C CA . SER A 1 126 ? 9.143 9.830 3.865 1.00 93.56 126 SER A CA 1
ATOM 993 C C . SER A 1 126 ? 7.928 9.777 4.791 1.00 93.56 126 SER A C 1
ATOM 995 O O . SER A 1 126 ? 6.853 10.247 4.431 1.00 93.56 126 SER A O 1
ATOM 997 N N . GLY A 1 127 ? 8.107 9.313 6.031 1.00 88.38 127 GLY A N 1
ATOM 998 C CA . GLY A 1 127 ? 7.057 9.363 7.060 1.00 88.38 127 GLY A CA 1
ATOM 999 C C . GLY A 1 127 ? 6.711 10.779 7.550 1.00 88.38 127 GLY A C 1
ATOM 1000 O O . GLY A 1 127 ? 5.666 10.990 8.169 1.00 88.38 127 GLY A O 1
ATOM 1001 N N . ILE A 1 128 ? 7.561 11.772 7.262 1.00 87.62 128 ILE A N 1
ATOM 1002 C CA . ILE A 1 128 ? 7.300 13.190 7.577 1.00 87.62 128 ILE A CA 1
ATOM 1003 C C . ILE A 1 128 ? 6.249 13.768 6.622 1.00 87.62 128 ILE A C 1
ATOM 1005 O O . ILE A 1 128 ? 5.485 14.660 7.002 1.00 87.62 128 ILE A O 1
ATOM 1009 N N . TRP A 1 129 ? 6.183 13.249 5.392 1.00 83.19 129 TRP A N 1
ATOM 1010 C CA . TRP A 1 129 ? 5.206 13.669 4.394 1.00 83.19 129 TRP A CA 1
ATOM 1011 C C . TRP A 1 129 ? 3.791 13.550 4.962 1.00 83.19 129 TRP A C 1
ATOM 1013 O O . TRP A 1 129 ? 3.399 12.503 5.469 1.00 83.19 129 TRP A O 1
ATOM 1023 N N . ASN A 1 130 ? 3.046 14.658 4.935 1.00 81.94 130 ASN A N 1
ATOM 1024 C CA . ASN A 1 130 ? 1.702 14.754 5.513 1.00 81.94 130 ASN A CA 1
ATOM 1025 C C . ASN A 1 130 ? 1.588 14.231 6.960 1.00 81.94 130 ASN A C 1
ATOM 1027 O O . ASN A 1 130 ? 0.540 13.739 7.361 1.00 81.94 130 ASN A O 1
ATOM 1031 N N . LYS A 1 131 ? 2.654 14.345 7.769 1.00 87.12 131 LYS A N 1
ATOM 1032 C CA . LYS A 1 131 ? 2.681 13.879 9.169 1.00 87.12 131 LYS A CA 1
ATOM 1033 C C . LYS A 1 131 ? 2.294 12.398 9.315 1.00 87.12 131 LYS A C 1
ATOM 1035 O O . LYS A 1 131 ? 1.760 12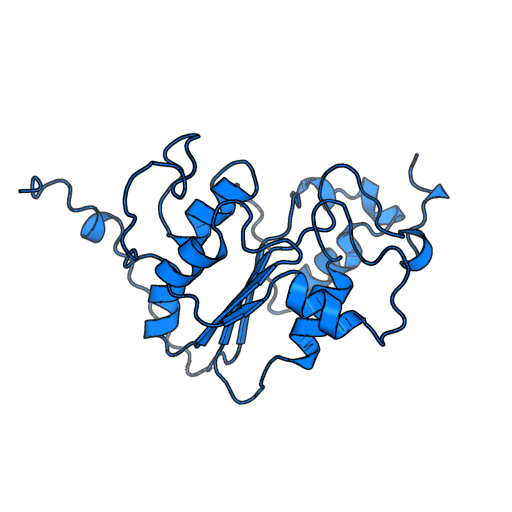.000 10.356 1.00 87.12 131 LYS A O 1
ATOM 1040 N N . LEU A 1 132 ? 2.573 11.588 8.292 1.00 89.31 132 LEU A N 1
ATOM 1041 C CA . LEU A 1 132 ? 2.105 10.210 8.192 1.00 89.31 132 LEU A CA 1
ATOM 1042 C C . LEU A 1 132 ? 2.542 9.364 9.393 1.00 89.31 132 LEU A C 1
ATOM 1044 O O . LEU A 1 132 ? 1.715 8.637 9.927 1.00 89.31 132 LEU A O 1
ATOM 1048 N N . THR A 1 133 ? 3.772 9.531 9.895 1.00 91.12 133 THR A N 1
ATOM 1049 C CA . THR A 1 133 ? 4.269 8.825 11.094 1.00 91.12 133 THR A CA 1
ATOM 1050 C C . THR A 1 133 ? 3.375 9.032 12.316 1.00 91.12 133 THR A C 1
ATOM 1052 O O . THR A 1 133 ? 3.017 8.080 13.005 1.00 91.12 133 THR A O 1
ATOM 1055 N N . GLY A 1 134 ? 3.036 10.287 12.624 1.00 91.69 134 GLY A N 1
ATOM 1056 C CA . GLY A 1 134 ? 2.214 10.605 13.792 1.00 91.69 134 GLY A CA 1
ATOM 1057 C C . GLY A 1 134 ? 0.776 10.136 13.603 1.00 91.69 134 GLY A C 1
ATOM 1058 O O . GLY A 1 134 ? 0.174 9.587 14.526 1.00 91.69 134 GLY A O 1
ATOM 1059 N N . PHE A 1 135 ? 0.252 10.313 12.392 1.00 91.69 135 PHE A N 1
ATOM 1060 C CA . PHE A 1 135 ? -1.103 9.935 12.028 1.00 91.69 135 PHE A CA 1
ATOM 1061 C C . PHE A 1 135 ? -1.333 8.422 12.083 1.00 91.69 135 PHE A C 1
ATOM 1063 O O . PHE A 1 135 ? -2.191 7.977 12.841 1.00 91.69 135 PHE A O 1
ATOM 1070 N N . THR A 1 136 ? -0.536 7.618 11.374 1.00 94.38 136 THR A N 1
ATOM 1071 C CA . THR A 1 136 ? -0.665 6.148 11.371 1.00 94.38 136 THR A CA 1
ATOM 1072 C C . THR A 1 136 ? -0.482 5.578 12.771 1.00 94.38 136 THR A C 1
ATOM 1074 O O . THR A 1 136 ? -1.281 4.747 13.209 1.00 94.38 136 THR A O 1
ATOM 1077 N N . LYS A 1 137 ? 0.498 6.086 13.532 1.00 95.19 137 LYS A N 1
ATOM 1078 C CA . LYS A 1 137 ? 0.708 5.673 14.924 1.00 95.19 137 LYS A CA 1
ATOM 1079 C C . LYS A 1 137 ? -0.515 5.936 15.793 1.00 95.19 137 LYS A C 1
ATOM 1081 O O . LYS A 1 137 ? -0.930 5.075 16.568 1.00 95.19 137 LYS A O 1
ATOM 1086 N N . LYS A 1 138 ? -1.123 7.118 15.653 1.00 94.88 138 LYS A N 1
ATOM 1087 C CA . LYS A 1 138 ? -2.336 7.491 16.392 1.00 94.88 138 LYS A CA 1
ATOM 1088 C C . LYS A 1 138 ? -3.524 6.588 16.044 1.00 94.88 138 LYS A C 1
ATOM 1090 O O . LYS A 1 138 ? -4.370 6.381 16.909 1.00 94.88 138 LYS A O 1
ATOM 1095 N N . GLN A 1 139 ? -3.567 6.028 14.835 1.00 96.25 139 GLN A N 1
ATOM 1096 C CA . GLN A 1 139 ? -4.642 5.157 14.338 1.00 96.25 139 GLN A CA 1
ATOM 1097 C C . GLN A 1 139 ? -4.345 3.648 14.466 1.00 96.25 139 GLN A C 1
ATOM 1099 O O . GLN A 1 139 ? -4.974 2.824 13.806 1.00 96.25 139 GLN A O 1
ATOM 1104 N N . GLY A 1 140 ? -3.404 3.265 15.338 1.00 96.75 140 GLY A N 1
ATOM 1105 C CA . GLY A 1 140 ? -3.234 1.874 15.776 1.00 96.75 140 GLY A CA 1
ATOM 1106 C C . GLY A 1 140 ? -2.089 1.101 15.115 1.00 96.75 140 GLY A C 1
ATOM 1107 O O . GLY A 1 140 ? -1.922 -0.088 15.402 1.00 96.75 140 GLY A O 1
ATOM 1108 N N . PHE A 1 141 ? -1.265 1.745 14.284 1.00 97.94 141 PHE A N 1
ATOM 1109 C CA . PHE A 1 141 ? -0.047 1.143 13.725 1.00 97.94 141 PHE A CA 1
ATOM 1110 C C . PHE A 1 141 ? 1.144 1.327 14.674 1.00 97.94 141 PHE A C 1
ATOM 1112 O O . PHE A 1 141 ? 1.364 2.417 15.195 1.00 97.94 141 PHE A O 1
ATOM 1119 N N . HIS A 1 142 ? 1.917 0.269 14.931 1.00 93.12 142 HIS A N 1
ATOM 1120 C CA . HIS A 1 142 ? 3.014 0.322 15.911 1.00 93.12 142 HIS A CA 1
ATOM 1121 C C . HIS A 1 142 ? 4.386 0.297 15.238 1.00 93.12 142 HIS A C 1
ATOM 1123 O O . HIS A 1 142 ? 5.243 1.107 15.591 1.00 93.12 142 HIS A O 1
ATOM 1129 N N . ALA A 1 143 ? 4.588 -0.597 14.268 1.00 96.88 143 ALA A N 1
ATOM 1130 C CA . ALA A 1 143 ? 5.825 -0.662 13.499 1.00 96.88 143 ALA A CA 1
ATOM 1131 C C . ALA A 1 143 ? 5.648 0.092 12.177 1.00 96.88 143 ALA A C 1
ATOM 1133 O O . ALA A 1 143 ? 4.750 -0.217 11.394 1.00 96.88 143 ALA A O 1
ATOM 1134 N N . LEU A 1 144 ? 6.472 1.113 11.954 1.00 97.88 144 LEU A N 1
ATOM 1135 C CA . LEU A 1 144 ? 6.374 1.995 10.795 1.00 97.88 144 LEU A CA 1
ATOM 1136 C C . LEU A 1 144 ? 7.691 1.949 10.025 1.00 97.88 144 LEU A C 1
ATOM 1138 O O . LEU A 1 144 ? 8.736 2.303 10.570 1.00 97.88 144 LEU A O 1
ATOM 1142 N N . TYR A 1 145 ? 7.624 1.541 8.765 1.00 98.19 145 TYR A N 1
ATOM 1143 C CA . TYR A 1 145 ? 8.778 1.350 7.900 1.00 98.19 145 TYR A CA 1
ATOM 1144 C C . TYR A 1 145 ? 8.680 2.310 6.717 1.00 98.19 145 TYR A C 1
ATOM 1146 O O . TYR A 1 145 ? 7.779 2.207 5.885 1.00 98.19 145 TYR A O 1
ATOM 1154 N N . PHE A 1 146 ? 9.609 3.262 6.681 1.00 97.94 146 PHE A N 1
ATOM 1155 C CA . PHE A 1 146 ? 9.684 4.324 5.677 1.00 97.94 146 PHE A CA 1
ATOM 1156 C C . PHE A 1 146 ? 10.979 4.239 4.864 1.00 97.94 146 PHE A C 1
ATOM 1158 O O . PHE A 1 146 ? 11.827 3.379 5.119 1.00 97.94 146 PHE A O 1
ATOM 1165 N N . ASN A 1 147 ? 11.154 5.169 3.922 1.00 97.06 147 ASN A N 1
ATOM 1166 C CA . ASN A 1 147 ? 12.319 5.280 3.040 1.00 97.06 147 ASN A CA 1
ATOM 1167 C C . ASN A 1 147 ? 13.676 5.020 3.722 1.00 97.06 147 ASN A C 1
ATOM 1169 O O . ASN A 1 147 ? 14.495 4.283 3.186 1.00 97.06 147 ASN A O 1
ATOM 1173 N N . ASN A 1 148 ? 13.916 5.567 4.915 1.00 96.88 148 ASN A N 1
ATOM 1174 C CA . ASN A 1 148 ? 15.177 5.401 5.641 1.00 96.88 148 ASN A CA 1
ATOM 1175 C C . ASN A 1 148 ? 15.511 3.929 5.960 1.00 96.88 148 ASN A C 1
ATOM 1177 O O . ASN A 1 148 ? 16.669 3.536 5.864 1.00 96.88 148 ASN A O 1
ATOM 1181 N N . HIS A 1 149 ? 14.508 3.113 6.302 1.00 97.94 149 HIS A N 1
ATOM 1182 C CA . HIS A 1 149 ? 14.692 1.685 6.581 1.00 97.94 149 HIS A CA 1
ATOM 1183 C C . HIS A 1 149 ? 15.023 0.917 5.299 1.00 97.94 149 HIS A C 1
ATOM 1185 O O . HIS A 1 149 ? 15.890 0.047 5.296 1.00 97.94 149 HIS A O 1
ATOM 1191 N N . LEU A 1 150 ? 14.354 1.274 4.200 1.00 98.19 150 LEU A N 1
ATOM 1192 C CA . LEU A 1 150 ? 14.550 0.644 2.897 1.00 98.19 150 LEU A CA 1
ATOM 1193 C C . LEU A 1 150 ? 15.907 1.006 2.281 1.00 98.19 150 LEU A C 1
ATOM 1195 O O . LEU A 1 150 ? 16.555 0.152 1.684 1.00 98.19 150 LEU A O 1
ATOM 1199 N N . LEU A 1 151 ? 16.365 2.249 2.453 1.00 97.69 151 LEU A N 1
ATOM 1200 C CA . LEU A 1 151 ? 17.689 2.686 2.007 1.00 97.69 151 LEU A CA 1
ATOM 1201 C C . LEU A 1 151 ? 18.807 1.961 2.757 1.00 97.69 151 LEU A C 1
ATOM 1203 O O . LEU A 1 151 ? 19.763 1.511 2.125 1.00 97.69 151 LEU A O 1
ATOM 1207 N N . GLU A 1 152 ? 18.673 1.802 4.076 1.00 97.88 1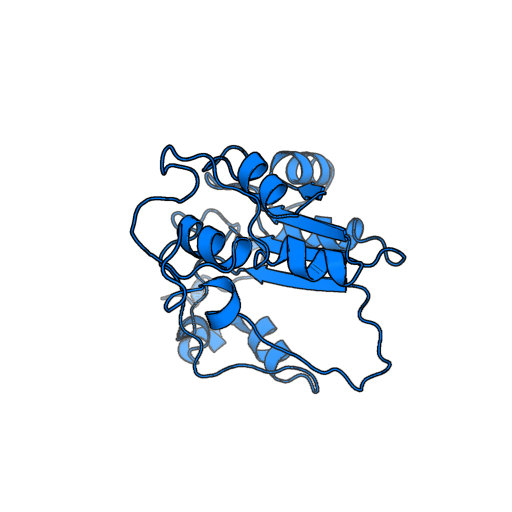52 GLU A N 1
ATOM 1208 C CA . GLU A 1 152 ? 19.644 1.036 4.863 1.00 97.88 152 GLU A CA 1
ATOM 1209 C C . GLU A 1 152 ? 19.670 -0.434 4.425 1.00 97.88 152 GLU A C 1
ATOM 1211 O O . GLU A 1 152 ? 20.737 -0.992 4.176 1.00 97.88 152 GLU A O 1
ATOM 1216 N N . PHE A 1 153 ? 18.497 -1.035 4.216 1.00 97.81 153 PHE A N 1
ATOM 1217 C CA . PHE A 1 153 ? 18.369 -2.393 3.685 1.00 97.81 153 PHE A CA 1
ATOM 1218 C C . PHE A 1 153 ? 18.996 -2.563 2.290 1.00 97.81 153 PHE A C 1
ATOM 1220 O O . PHE A 1 153 ? 19.621 -3.586 2.004 1.00 97.81 153 PHE A O 1
ATOM 1227 N N . ALA A 1 154 ? 18.862 -1.561 1.420 1.00 97.56 154 ALA A N 1
ATOM 1228 C CA . ALA A 1 154 ? 19.361 -1.601 0.048 1.00 97.56 154 ALA A CA 1
ATOM 1229 C C . ALA A 1 154 ? 20.866 -1.324 -0.088 1.00 97.56 154 ALA A C 1
ATOM 1231 O O . ALA A 1 154 ? 21.432 -1.586 -1.152 1.00 97.56 154 ALA A O 1
ATOM 1232 N N . LYS A 1 155 ? 21.523 -0.796 0.953 1.00 94.88 155 LYS A N 1
ATOM 1233 C CA . LYS A 1 155 ? 22.891 -0.249 0.897 1.00 94.88 155 LYS A CA 1
ATOM 1234 C C . LYS A 1 155 ? 23.925 -1.199 0.287 1.00 94.88 155 LYS A C 1
ATOM 1236 O O . LYS A 1 155 ? 24.776 -0.755 -0.477 1.00 94.88 155 LYS A O 1
ATOM 1241 N N . ASN A 1 156 ? 23.818 -2.493 0.584 1.00 90.94 156 ASN A N 1
ATOM 1242 C CA . ASN A 1 156 ? 24.766 -3.524 0.146 1.00 90.94 156 ASN A CA 1
ATOM 1243 C C . ASN A 1 156 ? 24.143 -4.544 -0.822 1.00 90.94 156 ASN A C 1
ATOM 1245 O O . ASN A 1 156 ? 24.664 -5.648 -0.973 1.00 90.94 156 ASN A O 1
ATOM 1249 N N . LYS A 1 157 ? 23.015 -4.203 -1.457 1.00 96.31 157 LYS A N 1
ATOM 1250 C CA . LYS A 1 157 ? 22.286 -5.101 -2.361 1.00 96.31 157 LYS A CA 1
ATOM 1251 C C . LYS A 1 157 ? 22.389 -4.635 -3.818 1.00 96.31 157 LYS A C 1
ATOM 1253 O O . LYS A 1 157 ? 22.382 -3.426 -4.074 1.00 96.31 157 LYS A O 1
ATOM 1258 N N . PRO A 1 158 ? 22.470 -5.561 -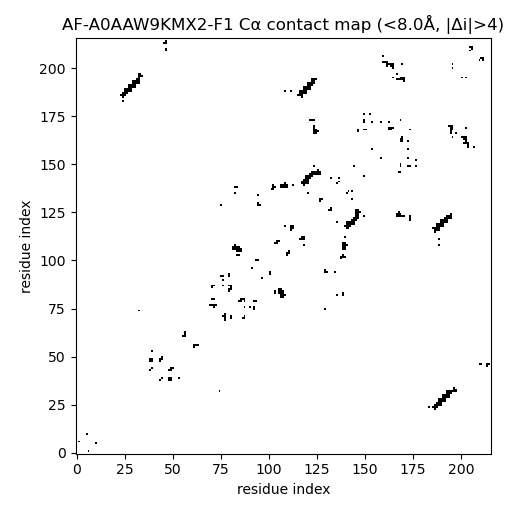4.793 1.00 95.56 158 PRO A N 1
ATOM 1259 C CA . PRO A 1 158 ? 22.708 -5.238 -6.200 1.00 95.56 158 PRO A CA 1
ATOM 1260 C C . PRO A 1 158 ? 21.427 -4.788 -6.925 1.00 95.56 158 PRO A C 1
ATOM 1262 O O . PRO A 1 158 ? 21.036 -5.357 -7.942 1.00 95.56 158 PRO A O 1
ATOM 1265 N N . TYR A 1 159 ? 20.752 -3.760 -6.409 1.00 96.69 159 TYR A N 1
ATOM 1266 C CA . TYR A 1 159 ? 19.554 -3.224 -7.049 1.00 96.69 159 TYR A CA 1
ATOM 1267 C C . TYR A 1 159 ? 19.888 -2.376 -8.285 1.00 96.69 159 TYR A C 1
ATOM 1269 O O . TYR A 1 159 ? 20.827 -1.568 -8.234 1.00 96.69 159 TYR A O 1
ATOM 1277 N N . PRO A 1 160 ? 19.092 -2.480 -9.368 1.00 94.06 160 PRO A N 1
ATOM 1278 C CA . PRO A 1 160 ? 19.200 -1.581 -10.508 1.00 94.06 160 PRO A CA 1
ATOM 1279 C C . PRO A 1 160 ? 19.090 -0.121 -10.071 1.00 94.06 160 PRO A C 1
ATOM 1281 O O . PRO A 1 160 ? 18.240 0.233 -9.257 1.00 94.06 160 PRO A O 1
ATOM 1284 N N . LYS A 1 161 ? 19.962 0.734 -10.610 1.00 93.31 161 LYS A N 1
ATOM 1285 C CA . LYS A 1 161 ? 19.938 2.176 -10.341 1.00 93.31 161 LYS A CA 1
ATOM 1286 C C . LYS A 1 161 ? 19.056 2.898 -11.380 1.00 93.31 161 LYS A C 1
ATOM 1288 O O . LYS A 1 161 ? 19.030 2.458 -12.536 1.00 93.31 161 LYS A O 1
ATOM 1293 N N . PRO A 1 162 ? 18.387 4.005 -11.006 1.00 93.50 162 PRO A N 1
ATOM 1294 C CA . PRO A 1 162 ? 18.263 4.527 -9.638 1.00 93.50 162 PRO A CA 1
ATOM 1295 C C . PRO A 1 162 ? 17.393 3.611 -8.755 1.00 93.50 162 PRO A C 1
ATOM 1297 O O . PRO A 1 162 ? 16.538 2.899 -9.264 1.00 93.50 162 PRO A O 1
ATOM 1300 N N . ILE A 1 163 ? 17.646 3.606 -7.438 1.00 94.75 163 ILE A N 1
ATOM 1301 C CA . ILE A 1 163 ? 16.855 2.821 -6.460 1.00 94.75 163 ILE A CA 1
ATOM 1302 C C . ILE A 1 163 ? 15.678 3.607 -5.870 1.00 94.75 163 ILE A C 1
ATOM 1304 O O . ILE A 1 163 ? 14.860 3.054 -5.137 1.00 94.75 163 ILE A O 1
ATOM 1308 N N . GLU A 1 164 ? 15.612 4.901 -6.165 1.00 93.88 164 GLU A N 1
ATOM 1309 C CA . GLU A 1 164 ? 14.598 5.813 -5.666 1.00 93.88 164 GLU A CA 1
ATOM 1310 C C . GLU A 1 164 ? 14.251 6.876 -6.710 1.00 93.88 164 GLU A C 1
ATOM 1312 O O . GLU A 1 164 ? 14.994 7.143 -7.661 1.00 93.88 164 GLU A O 1
ATOM 1317 N N . SER A 1 165 ? 13.100 7.494 -6.497 1.00 91.69 165 SER A N 1
ATOM 1318 C CA . SER A 1 165 ? 12.596 8.656 -7.218 1.00 91.69 165 SER A CA 1
ATOM 1319 C C . SER A 1 165 ? 12.525 9.865 -6.288 1.00 91.69 165 SER A C 1
ATOM 1321 O O . SER A 1 165 ? 12.749 9.749 -5.084 1.00 91.69 165 SER A O 1
ATOM 1323 N N . ASN A 1 166 ? 12.085 11.008 -6.816 1.00 89.69 166 ASN A N 1
ATOM 1324 C CA . ASN A 1 166 ? 11.756 12.179 -5.996 1.00 89.69 166 ASN A CA 1
ATOM 1325 C C . ASN A 1 166 ? 10.668 11.899 -4.941 1.00 89.69 166 ASN A C 1
ATOM 1327 O O . ASN A 1 166 ? 10.504 12.680 -4.006 1.00 89.69 166 ASN A O 1
ATOM 1331 N N . TRP A 1 167 ? 9.914 10.808 -5.092 1.00 90.44 167 TRP A N 1
ATOM 1332 C CA . TRP A 1 167 ? 8.855 10.411 -4.170 1.00 90.44 167 TRP A CA 1
ATOM 1333 C C . TRP A 1 167 ? 9.361 9.465 -3.071 1.00 90.44 167 TRP A C 1
ATOM 1335 O O . TRP A 1 167 ? 8.836 9.486 -1.956 1.00 90.44 167 TRP A O 1
ATOM 1345 N N . GLY A 1 168 ? 10.389 8.659 -3.352 1.00 94.19 168 GLY A N 1
ATOM 1346 C CA . GLY A 1 168 ? 10.902 7.648 -2.429 1.00 94.19 168 GLY A CA 1
ATOM 1347 C C . GLY A 1 168 ? 11.491 6.417 -3.113 1.00 94.19 168 GLY A C 1
ATOM 1348 O O . GLY A 1 168 ? 11.639 6.369 -4.338 1.00 94.19 168 GLY A O 1
ATOM 1349 N N . VAL A 1 169 ? 11.816 5.422 -2.289 1.00 96.81 169 VAL A N 1
ATOM 1350 C CA . VAL A 1 169 ? 12.449 4.154 -2.679 1.00 96.81 169 VAL A CA 1
ATOM 1351 C C . VAL A 1 169 ? 11.482 3.296 -3.497 1.00 96.81 169 VAL A C 1
ATOM 1353 O O . VAL A 1 169 ? 10.290 3.244 -3.193 1.00 96.81 169 VAL A O 1
ATOM 1356 N N . HIS A 1 170 ? 11.989 2.630 -4.536 1.00 96.44 170 HIS A N 1
ATOM 1357 C CA . HIS A 1 170 ? 11.181 1.804 -5.435 1.00 96.44 170 HIS A CA 1
ATOM 1358 C C . HIS A 1 170 ? 10.587 0.558 -4.761 1.00 96.44 170 HIS A C 1
ATOM 1360 O O . HIS A 1 170 ? 11.164 -0.031 -3.844 1.00 96.44 170 HIS A O 1
ATOM 1366 N N . ASP A 1 171 ? 9.424 0.135 -5.264 1.00 96.88 171 ASP A N 1
ATOM 1367 C CA . ASP A 1 171 ? 8.584 -0.885 -4.627 1.00 96.88 171 ASP A CA 1
ATOM 1368 C C . ASP A 1 171 ? 9.236 -2.270 -4.593 1.00 96.88 171 ASP A C 1
ATOM 1370 O O . ASP A 1 171 ? 8.952 -3.051 -3.693 1.00 96.88 171 ASP A O 1
ATOM 1374 N N . ASN A 1 172 ? 10.144 -2.584 -5.523 1.00 96.31 172 ASN A N 1
ATOM 1375 C CA . ASN A 1 172 ? 10.878 -3.850 -5.495 1.00 96.31 172 ASN A CA 1
ATOM 1376 C C . ASN A 1 172 ? 11.706 -3.994 -4.204 1.00 96.31 172 ASN A C 1
ATOM 1378 O O . ASN A 1 172 ? 11.736 -5.062 -3.609 1.00 96.31 172 ASN A O 1
ATOM 1382 N N . ILE A 1 173 ? 12.306 -2.902 -3.722 1.00 98.06 173 ILE A N 1
ATOM 1383 C CA . ILE A 1 173 ? 13.070 -2.888 -2.467 1.00 98.06 173 ILE A CA 1
ATOM 1384 C C . ILE A 1 173 ? 12.121 -2.973 -1.268 1.00 98.06 173 ILE A C 1
ATOM 1386 O O . ILE A 1 173 ? 12.410 -3.665 -0.296 1.00 98.06 173 ILE A O 1
ATOM 1390 N N . LEU A 1 174 ? 10.979 -2.282 -1.337 1.00 98.44 174 LEU A N 1
ATOM 1391 C CA . LEU A 1 174 ? 9.928 -2.353 -0.322 1.00 98.44 174 LEU A CA 1
ATOM 1392 C C . LEU A 1 174 ? 9.409 -3.791 -0.147 1.00 98.44 174 LEU A C 1
ATOM 1394 O O . LEU A 1 174 ? 9.303 -4.269 0.982 1.00 98.44 174 LEU A O 1
ATOM 1398 N N . PHE A 1 175 ? 9.105 -4.488 -1.241 1.00 98.31 175 PHE A N 1
ATOM 1399 C CA . PHE A 1 175 ? 8.619 -5.865 -1.181 1.00 98.31 175 PHE A CA 1
ATOM 1400 C C . PHE A 1 175 ? 9.703 -6.846 -0.731 1.00 98.31 175 PHE A C 1
ATOM 1402 O O . PHE A 1 175 ? 9.409 -7.687 0.116 1.00 98.31 175 PHE A O 1
ATOM 1409 N N . ASP A 1 176 ? 10.953 -6.698 -1.176 1.00 98.25 176 ASP A N 1
ATOM 1410 C CA . ASP A 1 176 ? 12.069 -7.505 -0.659 1.00 98.25 176 ASP A CA 1
ATOM 1411 C C . ASP A 1 176 ? 12.265 -7.300 0.850 1.00 98.25 176 ASP A C 1
ATOM 1413 O O . ASP A 1 176 ? 12.463 -8.260 1.596 1.00 98.25 176 ASP A O 1
ATOM 1417 N N . TYR A 1 177 ? 12.147 -6.057 1.330 1.00 98.38 177 TYR A N 1
ATOM 1418 C CA . TYR A 1 177 ? 12.201 -5.755 2.759 1.00 98.38 177 TYR A CA 1
ATOM 1419 C C . TYR A 1 177 ? 11.103 -6.494 3.526 1.00 98.38 177 TYR A C 1
ATOM 1421 O O . TYR A 1 177 ? 11.379 -7.097 4.563 1.00 98.38 177 TYR A O 1
ATOM 1429 N N . ILE A 1 178 ? 9.868 -6.478 3.019 1.00 98.38 178 ILE A N 1
ATOM 1430 C CA . ILE A 1 178 ? 8.738 -7.187 3.631 1.00 98.38 178 ILE A CA 1
ATOM 1431 C C . ILE A 1 178 ? 8.991 -8.699 3.655 1.00 98.38 178 ILE A C 1
ATOM 1433 O O . ILE A 1 178 ? 8.784 -9.324 4.696 1.00 98.38 178 ILE A O 1
ATOM 1437 N N . LEU A 1 179 ? 9.456 -9.282 2.548 1.00 97.75 179 LEU A N 1
ATOM 1438 C CA . LEU A 1 179 ? 9.724 -10.719 2.447 1.00 97.75 179 LEU A CA 1
ATOM 1439 C C . LEU A 1 179 ? 10.812 -11.175 3.426 1.00 97.75 179 LEU A C 1
ATOM 1441 O O . LEU A 1 179 ? 10.657 -12.215 4.060 1.00 97.75 179 LEU A O 1
ATOM 1445 N N . GLU A 1 180 ? 11.877 -10.392 3.600 1.00 97.31 180 GLU A N 1
ATOM 1446 C CA . GLU A 1 180 ? 12.992 -10.751 4.487 1.00 97.31 180 GLU A CA 1
ATOM 1447 C C . GLU A 1 180 ? 12.732 -10.449 5.972 1.00 97.31 180 GLU A C 1
ATOM 1449 O O . GLU A 1 180 ? 13.377 -11.041 6.835 1.00 97.31 180 GLU A O 1
ATOM 1454 N N . ASN A 1 181 ? 11.804 -9.540 6.292 1.00 96.44 181 ASN A N 1
ATOM 1455 C CA . ASN A 1 181 ? 11.581 -9.070 7.668 1.00 96.44 181 ASN A CA 1
ATOM 1456 C C . ASN A 1 181 ? 10.211 -9.453 8.250 1.00 96.44 181 ASN A C 1
ATOM 1458 O O . ASN A 1 181 ? 9.898 -9.073 9.381 1.00 96.44 181 ASN A O 1
ATOM 1462 N N . THR A 1 182 ? 9.379 -10.200 7.520 1.00 96.25 182 THR A N 1
ATOM 1463 C CA . THR A 1 182 ? 8.137 -10.743 8.086 1.00 96.25 182 THR A CA 1
ATOM 1464 C C . THR A 1 182 ? 8.465 -11.917 9.004 1.00 96.25 182 THR A C 1
ATOM 1466 O O . THR A 1 182 ? 8.900 -12.972 8.551 1.00 96.25 182 THR A O 1
ATOM 1469 N N . ASN A 1 183 ? 8.236 -11.747 10.308 1.00 93.12 183 ASN A N 1
ATOM 1470 C CA . ASN A 1 183 ? 8.425 -12.815 11.286 1.00 93.12 183 ASN A CA 1
ATOM 1471 C C . ASN A 1 183 ? 7.305 -13.869 11.154 1.00 93.12 183 ASN A C 1
ATOM 1473 O O . ASN A 1 183 ? 6.160 -13.536 11.461 1.00 93.12 183 ASN A O 1
ATOM 1477 N N . PRO A 1 184 ? 7.604 -15.133 10.795 1.00 92.50 184 PRO A N 1
ATOM 1478 C CA . PRO A 1 184 ? 6.587 -16.170 10.585 1.00 92.50 184 PRO A CA 1
ATOM 1479 C C . PRO A 1 184 ? 5.866 -16.608 11.871 1.00 92.50 184 PRO A C 1
ATOM 1481 O O . PRO A 1 184 ? 4.857 -17.308 11.812 1.00 92.50 184 PRO A O 1
ATOM 1484 N N . HIS A 1 185 ? 6.384 -16.229 13.041 1.00 93.31 185 HIS A N 1
ATOM 1485 C CA . HIS A 1 185 ? 5.816 -16.564 14.348 1.00 93.31 185 HIS A CA 1
ATOM 1486 C C . HIS A 1 185 ? 4.988 -15.428 14.956 1.00 93.31 185 HIS A C 1
ATOM 1488 O O . HIS A 1 185 ? 4.497 -15.559 16.076 1.00 93.31 185 HIS A O 1
ATOM 1494 N N . GLU A 1 186 ? 4.841 -14.307 14.249 1.00 93.31 186 GLU A N 1
ATOM 1495 C CA . GLU A 1 186 ? 4.090 -13.150 14.722 1.00 93.31 186 GLU A CA 1
ATOM 1496 C C . GLU A 1 186 ? 2.847 -12.928 13.865 1.00 93.31 186 GLU A C 1
ATOM 1498 O O . GLU A 1 186 ? 2.918 -12.840 12.644 1.00 93.31 186 GLU A O 1
ATOM 1503 N N . LYS A 1 187 ? 1.692 -12.780 14.511 1.00 96.88 187 LYS A N 1
ATOM 1504 C CA . LYS A 1 187 ? 0.451 -12.466 13.812 1.00 96.88 187 LYS A CA 1
ATOM 1505 C C . LYS A 1 187 ? 0.459 -10.990 13.398 1.00 96.88 187 LYS A C 1
ATOM 1507 O O . LYS A 1 187 ? 0.411 -10.115 14.265 1.00 96.88 187 LYS A O 1
ATOM 1512 N N . THR A 1 188 ? 0.523 -10.687 12.099 1.00 98.06 188 THR A N 1
ATOM 1513 C CA . THR A 1 188 ? 0.682 -9.307 11.596 1.00 98.06 188 THR A CA 1
ATOM 1514 C C . THR A 1 188 ? -0.404 -8.860 10.623 1.00 98.06 188 THR A C 1
ATOM 1516 O O . THR A 1 188 ? -0.843 -9.601 9.746 1.00 98.06 188 THR A O 1
ATOM 1519 N N . PHE A 1 189 ? -0.836 -7.612 10.785 1.00 98.56 189 PHE A N 1
ATOM 1520 C CA . PHE A 1 189 ? -1.591 -6.880 9.775 1.00 98.56 189 PHE A CA 1
ATOM 1521 C C . PHE A 1 189 ? -0.670 -5.803 9.213 1.00 98.56 189 PHE A C 1
ATOM 1523 O O . PHE A 1 189 ? -0.216 -4.918 9.938 1.00 98.56 189 PHE A O 1
ATOM 1530 N N . SER A 1 190 ? -0.371 -5.893 7.927 1.00 98.62 190 SER A N 1
ATOM 1531 C CA . SER A 1 190 ? 0.595 -5.040 7.25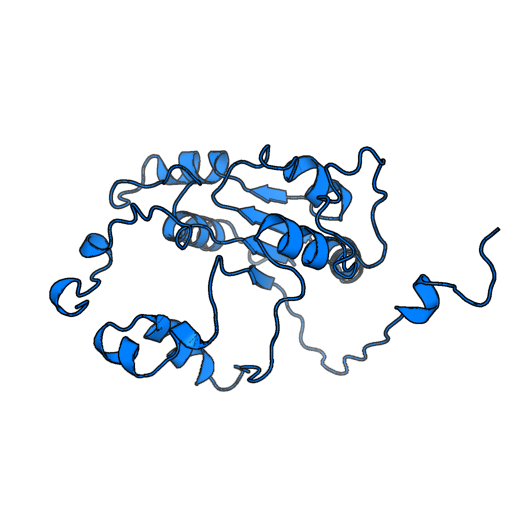0 1.00 98.62 190 SER A CA 1
ATOM 1532 C C . SER A 1 190 ? -0.111 -4.241 6.170 1.00 98.62 190 SER A C 1
ATOM 1534 O O . SER A 1 190 ? -0.473 -4.790 5.131 1.00 98.62 190 SER A O 1
ATOM 1536 N N . MET A 1 191 ? -0.298 -2.944 6.405 1.00 98.69 191 MET A N 1
ATOM 1537 C CA . MET A 1 191 ? -0.721 -2.019 5.355 1.00 98.69 191 MET A CA 1
ATOM 1538 C C . MET A 1 191 ? 0.516 -1.580 4.569 1.00 98.69 191 MET A C 1
ATOM 1540 O O . MET A 1 191 ? 1.483 -1.093 5.155 1.00 98.69 191 MET A O 1
ATOM 1544 N N . VAL A 1 192 ? 0.494 -1.773 3.253 1.00 98.62 192 VAL A N 1
ATOM 1545 C CA . VAL A 1 192 ? 1.622 -1.505 2.353 1.00 98.62 192 VAL A CA 1
ATOM 1546 C C . VAL A 1 192 ? 1.174 -0.493 1.312 1.00 98.62 192 VAL A C 1
ATOM 1548 O O . VAL A 1 192 ? 0.300 -0.794 0.508 1.00 98.62 192 VAL A O 1
ATOM 1551 N N . MET A 1 193 ? 1.762 0.699 1.318 1.00 97.44 193 MET A N 1
ATOM 1552 C CA . MET A 1 193 ? 1.518 1.726 0.307 1.00 97.44 193 MET A CA 1
ATOM 1553 C C . MET A 1 193 ? 2.641 1.687 -0.731 1.00 97.44 193 MET A C 1
ATOM 1555 O O . MET A 1 193 ? 3.798 1.951 -0.389 1.00 97.44 193 MET A O 1
ATOM 1559 N N . THR A 1 194 ? 2.312 1.371 -1.985 1.00 97.06 194 THR A N 1
ATOM 1560 C CA . THR A 1 194 ? 3.291 1.409 -3.086 1.00 97.06 194 THR A CA 1
ATOM 1561 C C . THR A 1 194 ? 3.536 2.846 -3.555 1.00 97.06 194 THR A C 1
ATOM 1563 O O . THR A 1 194 ? 2.832 3.768 -3.149 1.00 97.06 194 THR A O 1
ATOM 1566 N N . LEU A 1 195 ? 4.546 3.069 -4.396 1.00 94.50 195 LEU A N 1
ATOM 1567 C CA . LEU A 1 195 ? 4.960 4.424 -4.786 1.00 94.50 195 LEU A CA 1
ATOM 1568 C C . LEU A 1 195 ? 5.488 4.549 -6.221 1.00 94.50 195 LEU A C 1
ATOM 1570 O O . LEU A 1 195 ? 5.410 5.622 -6.812 1.00 94.50 195 LEU A O 1
ATOM 1574 N N . SER A 1 196 ? 6.016 3.487 -6.828 1.00 93.81 196 SER A N 1
ATOM 1575 C CA . SER A 1 196 ? 6.771 3.599 -8.092 1.00 93.81 196 SER A CA 1
ATOM 1576 C C . SER A 1 196 ? 5.919 4.042 -9.282 1.00 93.81 196 SER A C 1
ATOM 1578 O O . SER A 1 196 ? 6.453 4.569 -10.257 1.00 93.81 196 SER A O 1
ATOM 1580 N N . ASN A 1 197 ? 4.598 3.858 -9.209 1.00 91.44 197 ASN A N 1
ATOM 1581 C CA . ASN A 1 197 ? 3.646 4.301 -10.228 1.00 91.44 197 ASN A CA 1
ATOM 1582 C C . ASN A 1 197 ? 3.183 5.762 -10.032 1.00 91.44 197 ASN A C 1
ATOM 1584 O O . ASN A 1 197 ? 2.086 6.131 -10.438 1.00 91.44 197 ASN A O 1
ATOM 1588 N N . HIS A 1 198 ? 4.014 6.610 -9.428 1.00 84.38 198 HIS A N 1
ATOM 1589 C CA . HIS A 1 198 ? 3.751 8.043 -9.312 1.00 84.38 198 HIS A CA 1
ATOM 1590 C C . HIS A 1 198 ? 4.172 8.812 -10.585 1.00 84.38 198 HIS A C 1
ATOM 1592 O O . HIS A 1 198 ? 4.996 8.352 -11.382 1.00 84.38 198 HIS A O 1
ATOM 1598 N N . ALA A 1 199 ? 3.612 10.008 -10.794 1.00 68.44 199 ALA A N 1
ATOM 1599 C CA . ALA A 1 199 ? 3.983 10.897 -11.899 1.00 68.44 199 ALA A CA 1
ATOM 1600 C C . ALA A 1 199 ? 5.481 11.281 -11.860 1.00 68.44 199 ALA A C 1
ATOM 1602 O O . ALA A 1 199 ? 6.029 11.517 -10.783 1.00 68.44 199 ALA A O 1
ATOM 1603 N N . ILE A 1 200 ? 6.108 11.403 -13.042 1.00 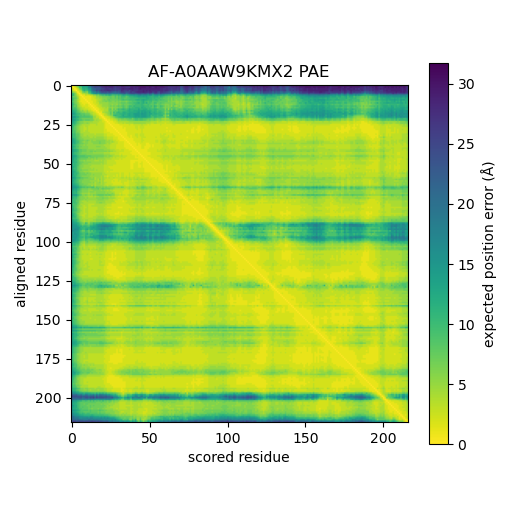64.19 200 ILE A N 1
ATOM 1604 C CA . ILE A 1 200 ? 7.569 11.537 -13.256 1.00 64.19 200 ILE A CA 1
ATOM 1605 C C . ILE A 1 200 ? 8.304 10.237 -12.884 1.00 64.19 200 ILE A C 1
ATOM 1607 O O . ILE A 1 200 ? 9.012 10.139 -11.883 1.00 64.19 200 ILE A O 1
ATOM 1611 N N . LYS A 1 201 ? 8.095 9.210 -13.716 1.00 68.69 201 LYS A N 1
ATOM 1612 C CA . LYS A 1 201 ? 8.642 7.860 -13.536 1.00 68.69 201 LYS A CA 1
ATOM 1613 C C . LYS A 1 201 ? 10.128 7.839 -13.905 1.00 68.69 201 LYS A C 1
ATOM 1615 O O . LYS A 1 201 ? 10.477 8.125 -15.045 1.00 68.69 201 LYS A O 1
ATOM 1620 N N . ASN A 1 202 ? 10.992 7.454 -12.967 1.00 81.44 202 ASN A N 1
ATOM 1621 C CA . ASN A 1 202 ? 12.418 7.192 -13.213 1.00 81.44 202 ASN A CA 1
ATOM 1622 C C . ASN A 1 202 ? 12.812 5.728 -12.937 1.00 81.44 202 ASN A C 1
ATOM 1624 O O . ASN A 1 202 ? 13.999 5.417 -12.851 1.00 81.44 202 ASN A O 1
ATOM 1628 N N . VAL A 1 203 ? 11.823 4.835 -12.806 1.00 87.56 203 VAL A N 1
ATOM 1629 C CA . VAL A 1 203 ? 12.052 3.393 -12.658 1.00 87.56 203 VAL A CA 1
ATOM 1630 C C . VAL A 1 203 ? 12.852 2.891 -13.857 1.00 87.56 203 VAL A C 1
ATOM 1632 O O . VAL A 1 203 ? 12.528 3.198 -15.006 1.00 87.56 203 VAL A O 1
ATOM 1635 N N . ASN A 1 204 ? 13.879 2.080 -13.604 1.00 90.19 204 ASN A N 1
ATOM 1636 C CA . ASN A 1 204 ? 14.684 1.468 -14.656 1.00 90.19 204 ASN A CA 1
ATOM 1637 C C . ASN A 1 204 ? 13.917 0.325 -15.348 1.00 90.19 204 ASN A C 1
ATOM 1639 O O . ASN A 1 204 ? 14.187 -0.851 -15.120 1.00 90.19 204 ASN A O 1
ATOM 1643 N N . LEU A 1 205 ? 12.950 0.673 -16.201 1.00 89.75 205 LEU A N 1
ATOM 1644 C CA . LEU A 1 205 ? 12.067 -0.281 -16.885 1.00 89.75 205 LEU A CA 1
ATOM 1645 C C . LEU A 1 205 ? 12.845 -1.330 -17.698 1.00 89.75 205 LEU A C 1
ATOM 1647 O O . LEU A 1 205 ? 12.453 -2.494 -17.740 1.00 89.75 205 LEU A O 1
ATOM 1651 N N . LYS A 1 206 ? 13.992 -0.944 -18.273 1.00 90.31 206 LYS A N 1
ATOM 1652 C CA . LYS A 1 206 ? 14.880 -1.860 -19.000 1.00 90.31 206 LYS A CA 1
ATOM 1653 C C . LYS A 1 206 ? 15.448 -2.951 -18.090 1.00 90.31 206 LYS A C 1
ATOM 1655 O O . LYS A 1 206 ? 15.493 -4.108 -18.495 1.00 90.31 206 LYS A O 1
ATOM 1660 N N . ALA A 1 207 ? 15.852 -2.608 -16.866 1.00 91.88 207 ALA A N 1
ATOM 1661 C CA . ALA A 1 207 ? 16.342 -3.587 -15.895 1.00 91.88 207 ALA A CA 1
ATOM 1662 C C . ALA A 1 207 ? 15.258 -4.580 -15.443 1.00 91.88 207 ALA A C 1
ATOM 1664 O O . ALA A 1 207 ? 15.590 -5.684 -15.025 1.00 91.88 207 ALA A O 1
ATOM 1665 N N . PHE A 1 208 ? 13.980 -4.212 -15.574 1.00 88.88 208 PHE A N 1
ATOM 1666 C CA . PHE A 1 208 ? 12.832 -5.079 -15.295 1.00 88.88 208 PHE A CA 1
ATOM 1667 C C . PHE A 1 208 ? 12.268 -5.774 -16.547 1.00 88.88 208 PHE A C 1
ATOM 1669 O O . PHE A 1 208 ? 11.194 -6.363 -16.484 1.00 88.88 208 PHE A O 1
ATOM 1676 N N . GLY A 1 209 ? 12.971 -5.720 -17.686 1.00 89.38 209 GLY A N 1
ATOM 1677 C CA . GLY A 1 209 ? 12.576 -6.436 -18.903 1.00 89.38 209 GLY A CA 1
ATOM 1678 C C . GLY A 1 209 ? 11.304 -5.908 -19.573 1.00 89.38 209 GLY A C 1
ATOM 1679 O O . GLY A 1 209 ? 10.663 -6.642 -20.322 1.00 89.38 209 GLY A O 1
ATOM 1680 N N . VAL A 1 210 ? 10.921 -4.654 -19.316 1.00 88.19 210 VAL A N 1
ATOM 1681 C CA . VAL A 1 210 ? 9.752 -4.043 -19.962 1.00 88.19 210 VAL A CA 1
ATOM 1682 C C . VAL A 1 210 ? 10.047 -3.823 -21.455 1.00 88.19 210 VAL A C 1
ATOM 1684 O O . VAL A 1 210 ? 11.060 -3.190 -21.773 1.00 88.19 210 VAL A O 1
ATOM 1687 N N . PRO A 1 211 ? 9.176 -4.286 -22.373 1.00 89.19 211 PRO A N 1
ATOM 1688 C CA . PRO A 1 211 ? 9.387 -4.168 -23.816 1.00 89.19 211 PRO A CA 1
ATOM 1689 C C . PRO A 1 211 ? 9.030 -2.759 -24.311 1.00 89.19 211 PRO A C 1
ATOM 1691 O O . PRO A 1 211 ? 7.958 -2.531 -24.874 1.00 89.19 211 PRO A O 1
ATOM 1694 N N . LEU A 1 212 ? 9.911 -1.788 -24.058 1.00 85.50 212 LEU A N 1
ATOM 1695 C CA . LEU A 1 212 ? 9.679 -0.368 -24.360 1.00 85.50 212 LEU A CA 1
ATOM 1696 C C . LEU A 1 212 ? 9.403 -0.113 -25.847 1.00 85.50 212 LEU A C 1
ATOM 1698 O O . LEU A 1 212 ? 8.615 0.763 -26.180 1.00 85.50 212 LEU A O 1
ATOM 1702 N N . GLU A 1 213 ? 9.993 -0.904 -26.737 1.00 85.94 213 GLU A N 1
ATOM 1703 C CA . GLU A 1 213 ? 9.789 -0.834 -28.187 1.00 85.94 213 GLU A CA 1
ATOM 1704 C C . GLU A 1 213 ? 8.357 -1.156 -28.639 1.00 85.94 213 GLU A C 1
ATOM 1706 O O . GLU A 1 213 ? 7.966 -0.791 -29.746 1.00 85.94 213 GLU A O 1
ATOM 1711 N N . LYS A 1 214 ? 7.569 -1.827 -27.792 1.00 81.00 214 LYS A N 1
ATOM 1712 C CA . LYS A 1 214 ? 6.158 -2.147 -28.054 1.00 81.00 214 LYS A CA 1
ATOM 1713 C C . LYS A 1 214 ? 5.194 -1.081 -27.529 1.00 81.00 214 LYS A C 1
ATOM 1715 O O . LYS A 1 214 ? 3.995 -1.185 -27.776 1.00 81.00 214 LYS A O 1
ATOM 1720 N N . ILE A 1 215 ? 5.696 -0.096 -26.783 1.00 78.19 215 ILE A N 1
ATOM 1721 C CA . ILE A 1 215 ? 4.915 1.013 -26.237 1.00 78.19 215 ILE A CA 1
ATOM 1722 C C . ILE A 1 215 ? 4.973 2.153 -27.264 1.00 78.19 215 ILE A C 1
ATOM 1724 O O . ILE A 1 215 ? 5.906 2.954 -27.248 1.00 78.19 215 ILE A O 1
ATOM 1728 N N . GLN A 1 216 ? 4.007 2.178 -28.188 1.00 59.94 216 GLN A N 1
ATOM 1729 C CA . GLN A 1 216 ? 3.773 3.276 -29.139 1.00 59.94 216 GLN A CA 1
ATOM 1730 C C . GLN A 1 216 ? 2.490 4.024 -28.791 1.00 59.94 216 GLN A C 1
ATOM 1732 O O . GLN A 1 216 ? 1.496 3.347 -28.437 1.00 59.94 216 GLN A O 1
#

Foldseek 3Di:
DDDVVCPVCVVPDDDDDDPDPDDDQEAEAEDEPPDDPCQVPPLCVVQCSCVVVVVQCPDPPHDDDPDDDQQDPDDQQSCQCQQQVDGRDDPQRPLRPPDDDAQHCNGVLNVVVVVVAQEEEFDQADCPVSVNVVVSVRNNHDHYYYQVNLCVQCVPPPDDPPQADPGGGAVVSRVVCCVVPDDSPHRHYYYYYGDQPDPPHPPPVVVVVGPVVSVD

Secondary structure (DSSP, 8-state):
---GGG-HHHHT---------PPP-EEEEEE-TT--GGGG-GGGGGGTTTHHHHHHHTSTT----SS---SSSSHHHHHHHHHH-PPP--SS-GGGSSS-PPPPTT-HHHHHHHTTPEEEEEESS-TTGGGHHHHHHHTT--EEE-HHHHHHHHTTS-PPSP-EETTEE-HHHHHHHHHHH--TTS-EEEEEE--TTSSS----TTTTT--GGG--

InterPro domains:
  IPR000917 Sulfatase, N-terminal [PF00884] (25-199)
  IPR017850 Alkaline-phosphatase-like, core domain superfamily [G3DSA:3.40.720.10] (21-211)
  IPR050448 OpgB/LTA synthase bacterial cell wall biosynthesis [PTHR47371] (15-200)

Solvent-accessible surface area (backbone atoms only — not comparable to full-atom values): 13201 Å² total; per-residue (Å²): 131,84,63,82,92,66,49,61,68,68,74,67,58,78,89,85,85,76,91,68,87,77,80,80,48,70,43,80,48,71,46,64,42,85,70,55,78,72,60,67,40,72,87,38,56,89,60,45,74,41,48,72,57,59,56,48,52,70,38,94,89,42,81,78,75,90,85,73,78,83,74,38,76,62,70,70,45,36,46,51,25,61,43,41,56,47,77,69,83,67,97,66,54,71,87,69,64,85,58,88,78,73,62,45,78,62,2,48,31,41,50,43,40,78,74,64,32,48,29,34,39,39,33,26,28,61,44,71,57,83,46,39,52,62,51,46,43,53,28,41,32,76,47,76,44,29,26,71,59,47,51,62,68,44,71,89,48,95,68,68,70,58,61,52,51,100,71,29,34,34,46,70,55,51,52,52,49,50,69,77,64,60,57,92,89,50,42,31,36,33,42,34,42,49,51,63,63,45,89,88,70,64,72,50,47,69,84,72,68,48,56,63,92,74,69,125

Mean predicted aligned error: 5.41 Å

Organism: Helicobacter pylori (NCBI:txid210)

Sequence (216 aa):
KENPQNNLYELLSQTSHNNSLQTIQHVFYIVSESLSSWHFDKKFDSIGLTSALQDLVKKEHAHMLSAFIESAPRTVKSLDVQITGLPYINDNNLVNSGVILPSFPMAIGNITKTLGYKNNFYYGGSGIWNKLTGFTKKQGFHALYFNNHLLEFAKNKPYPKPIESNWGVHDNILFDYILENTNPHEKTFSMVMTLSNHAIKNVNLKAFGVPLEKIQ